Protein AF-A0AAW6M3K7-F1 (afdb_monomer_lite)

Structure (mmCIF, N/CA/C/O backbone):
data_AF-A0AAW6M3K7-F1
#
_entry.id   AF-A0AAW6M3K7-F1
#
loop_
_atom_site.group_PDB
_atom_site.id
_atom_site.type_symbol
_atom_site.label_atom_id
_atom_site.label_alt_id
_atom_site.label_comp_id
_atom_site.label_asym_id
_atom_site.label_entity_id
_atom_site.label_seq_id
_atom_site.pdbx_PDB_ins_code
_atom_site.Cartn_x
_atom_site.Cartn_y
_atom_site.Cartn_z
_atom_site.occupancy
_atom_site.B_iso_or_equiv
_atom_site.auth_seq_id
_atom_site.auth_comp_id
_atom_site.auth_asym_id
_atom_site.auth_atom_id
_atom_site.pdbx_PDB_model_num
ATOM 1 N N . MET A 1 1 ? -13.977 30.312 82.611 1.00 41.81 1 MET A N 1
ATOM 2 C CA . MET A 1 1 ? -13.802 30.693 84.027 1.00 41.81 1 MET A CA 1
ATOM 3 C C . MET A 1 1 ? -14.036 32.185 84.134 1.00 41.81 1 MET A C 1
ATOM 5 O O . MET A 1 1 ? -13.287 32.929 83.516 1.00 41.81 1 MET A O 1
ATOM 9 N N . ASN A 1 2 ? -15.075 32.603 84.853 1.00 44.19 2 ASN A N 1
ATOM 10 C CA . ASN A 1 2 ? -15.214 33.995 85.280 1.00 44.19 2 ASN A CA 1
ATOM 11 C C . ASN A 1 2 ? -14.529 34.117 86.643 1.00 44.19 2 ASN A C 1
ATOM 13 O O . ASN A 1 2 ? -14.783 33.287 87.509 1.00 44.19 2 ASN A O 1
ATOM 17 N N . ILE A 1 3 ? -13.631 35.093 86.798 1.00 50.97 3 ILE A N 1
ATOM 18 C CA . ILE A 1 3 ? -12.918 35.350 88.055 1.00 50.97 3 ILE A CA 1
ATOM 19 C C . ILE A 1 3 ? -13.660 36.468 88.779 1.00 50.97 3 ILE A C 1
ATOM 21 O O . ILE A 1 3 ? -13.624 37.623 88.366 1.00 50.97 3 ILE A O 1
ATOM 25 N N . ASP A 1 4 ? -14.363 36.104 89.838 1.00 61.19 4 ASP A N 1
ATOM 26 C CA . ASP A 1 4 ? -15.281 36.950 90.597 1.00 61.19 4 ASP A CA 1
ATOM 27 C C . ASP A 1 4 ? -14.728 37.369 91.972 1.00 61.19 4 ASP A C 1
ATOM 29 O O . ASP A 1 4 ? -15.331 38.211 92.640 1.00 61.19 4 ASP A O 1
ATOM 33 N N . LYS A 1 5 ? -13.542 36.873 92.372 1.00 61.72 5 LYS A N 1
ATOM 34 C CA . LYS A 1 5 ? -12.771 37.334 93.547 1.00 61.72 5 LYS A CA 1
ATOM 35 C C . LYS A 1 5 ? -11.254 37.203 93.350 1.00 61.72 5 LYS A C 1
ATOM 37 O O . LYS A 1 5 ? -10.782 36.427 92.524 1.00 61.72 5 LYS A O 1
ATOM 42 N N . LYS A 1 6 ? -10.485 37.967 94.137 1.00 63.81 6 LYS A N 1
ATOM 43 C CA . LYS A 1 6 ? -9.014 37.896 94.181 1.00 63.81 6 LYS A CA 1
ATOM 44 C C . LYS A 1 6 ? -8.587 36.551 94.792 1.00 63.81 6 LYS A C 1
ATOM 46 O O . LYS A 1 6 ? -9.061 36.213 95.873 1.00 63.81 6 LYS A O 1
ATOM 51 N N . GLY A 1 7 ? -7.738 35.798 94.090 1.00 64.06 7 GLY A N 1
ATOM 52 C CA . GLY A 1 7 ? -7.172 34.535 94.581 1.00 64.06 7 GLY A CA 1
ATOM 53 C C . GLY A 1 7 ? -6.164 34.739 95.716 1.00 64.06 7 GLY A C 1
ATOM 54 O O . GLY A 1 7 ? -5.714 35.862 95.956 1.00 64.06 7 GLY A O 1
ATOM 55 N N . ASP A 1 8 ? -5.830 33.652 96.410 1.00 65.62 8 ASP A N 1
ATOM 56 C CA . ASP A 1 8 ? -4.874 33.658 97.520 1.00 65.62 8 ASP A CA 1
ATOM 57 C C . ASP A 1 8 ? -3.443 33.951 97.030 1.00 65.62 8 ASP A C 1
ATOM 59 O O . ASP A 1 8 ? -3.053 33.544 95.934 1.00 65.62 8 ASP A O 1
ATOM 63 N N . THR A 1 9 ? -2.665 34.686 97.825 1.00 68.06 9 THR A N 1
ATOM 64 C CA . THR A 1 9 ? -1.273 35.047 97.513 1.00 68.06 9 THR A CA 1
ATOM 65 C C . THR A 1 9 ? -0.258 33.996 97.964 1.00 68.06 9 THR A C 1
ATOM 67 O O . THR A 1 9 ? 0.900 34.091 97.563 1.00 68.06 9 THR A O 1
ATOM 70 N N . ASP A 1 10 ? -0.674 33.001 98.756 1.00 64.44 10 ASP A N 1
ATOM 71 C CA . ASP A 1 10 ? 0.149 31.853 99.156 1.00 64.44 10 ASP A CA 1
ATOM 72 C C . ASP A 1 10 ? -0.566 30.522 98.820 1.00 64.44 10 ASP A C 1
ATOM 74 O O . ASP A 1 10 ? -1.375 30.022 99.605 1.00 64.44 10 ASP A O 1
ATOM 78 N N . PRO A 1 11 ? -0.305 29.926 97.639 1.00 63.50 11 PRO A N 1
ATOM 79 C CA . PRO A 1 11 ? -1.048 28.772 97.122 1.00 63.50 11 PRO A CA 1
ATOM 80 C C . PRO A 1 11 ? -0.758 27.452 97.860 1.00 63.50 11 PRO A C 1
ATOM 82 O O . PRO A 1 11 ? -1.260 26.403 97.453 1.00 63.50 11 PRO A O 1
ATOM 85 N N . HIS A 1 12 ? 0.051 27.471 98.923 1.00 66.38 12 HIS A N 1
ATOM 86 C CA . HIS A 1 12 ? 0.427 26.278 99.683 1.00 66.38 12 HIS A CA 1
ATOM 87 C C . HIS A 1 12 ? -0.500 25.975 100.870 1.00 66.38 12 HIS A C 1
ATOM 89 O O . HIS A 1 12 ? -0.379 24.913 101.483 1.00 66.38 12 HIS A O 1
ATOM 95 N N . SER A 1 13 ? -1.463 26.854 101.163 1.00 63.81 13 SER A N 1
ATOM 96 C CA . SER A 1 13 ? -2.505 26.601 102.162 1.00 63.81 13 SER A CA 1
ATOM 97 C C . SER A 1 13 ? -3.718 25.930 101.512 1.00 63.81 13 SER A C 1
ATOM 99 O O . SER A 1 13 ? -4.534 26.575 100.857 1.00 63.81 13 SER A O 1
ATOM 101 N N . ALA A 1 14 ? -3.839 24.609 101.665 1.00 66.38 14 ALA A N 1
ATOM 102 C CA . ALA A 1 14 ? -4.948 23.851 101.090 1.00 66.38 14 ALA A CA 1
ATOM 103 C C . ALA A 1 14 ? -6.289 24.240 101.742 1.00 66.38 14 ALA A C 1
ATOM 105 O O . ALA A 1 14 ? -6.510 23.996 102.929 1.00 66.38 14 ALA A O 1
ATOM 106 N N . VAL A 1 15 ? -7.209 24.797 100.951 1.00 67.44 15 VAL A N 1
ATOM 107 C CA . VAL A 1 15 ? -8.611 24.980 101.348 1.00 67.44 15 VAL A CA 1
ATOM 108 C C . VAL A 1 15 ? -9.399 23.736 100.919 1.00 67.44 15 VAL A C 1
ATOM 110 O O . VAL A 1 15 ? -9.365 23.386 99.736 1.00 67.44 15 VAL A O 1
ATOM 113 N N . PRO A 1 16 ? -10.114 23.050 101.831 1.00 62.62 16 PRO A N 1
ATOM 114 C CA . PRO A 1 16 ? -10.938 21.901 101.473 1.00 62.62 16 PRO A CA 1
ATOM 115 C C . PRO A 1 16 ? -12.037 22.305 100.484 1.00 62.62 16 PRO A C 1
ATOM 117 O O . PRO A 1 16 ? -12.876 23.154 100.785 1.00 62.62 16 PRO A O 1
ATOM 120 N N . LEU A 1 17 ? -12.042 21.677 99.309 1.00 65.62 17 LEU A N 1
ATOM 121 C CA . LEU A 1 17 ? -13.048 21.881 98.271 1.00 65.62 17 LEU A CA 1
ATOM 122 C C . LEU A 1 17 ? -13.898 20.612 98.173 1.00 65.62 17 LEU A C 1
ATOM 124 O O . LEU A 1 17 ? -13.470 19.599 97.626 1.00 65.62 17 LEU A O 1
ATOM 128 N N . ASN A 1 18 ? -15.109 20.661 98.729 1.00 69.62 18 ASN A N 1
ATOM 129 C CA . ASN A 1 18 ? -16.074 19.570 98.617 1.00 69.62 18 ASN A CA 1
ATOM 130 C C . ASN A 1 18 ? -16.799 19.678 97.270 1.00 69.62 18 ASN A C 1
ATOM 132 O O . ASN A 1 18 ? -17.847 20.312 97.173 1.00 69.62 18 ASN A O 1
ATOM 136 N N . ALA A 1 19 ? -16.227 19.076 96.227 1.00 72.38 19 ALA A N 1
ATOM 137 C CA . ALA A 1 19 ? -16.863 18.943 94.920 1.00 72.38 19 ALA A CA 1
ATOM 138 C C . ALA A 1 19 ? -17.244 17.479 94.663 1.00 72.38 19 ALA A C 1
ATOM 140 O O . ALA A 1 19 ? -16.427 16.576 94.830 1.00 72.38 19 ALA A O 1
ATOM 141 N N . GLY A 1 20 ? -18.485 17.244 94.236 1.00 74.50 20 GLY A N 1
ATOM 142 C CA . GLY A 1 20 ? -18.881 15.959 93.670 1.00 74.50 20 GLY A CA 1
ATOM 143 C C . GLY A 1 20 ? -18.443 15.898 92.211 1.00 74.50 20 GLY A C 1
ATOM 144 O O . GLY A 1 20 ? -18.804 16.776 91.432 1.00 74.50 20 GLY A O 1
ATOM 145 N N . TYR A 1 21 ? -17.678 14.879 91.832 1.00 71.56 21 TYR A N 1
ATOM 146 C CA . TYR A 1 21 ? -17.393 14.573 90.433 1.00 71.56 21 TYR A CA 1
ATOM 147 C C . TYR A 1 21 ? -17.934 13.185 90.107 1.00 71.56 21 TYR A C 1
ATOM 149 O O . TYR A 1 21 ? -17.953 12.291 90.951 1.00 71.56 21 TYR A O 1
ATOM 157 N N . THR A 1 22 ? -18.402 13.011 88.879 1.00 71.50 22 THR A N 1
ATOM 158 C CA . THR A 1 22 ? -18.811 11.712 88.345 1.00 71.50 22 THR A CA 1
ATOM 159 C C . THR A 1 22 ? -17.852 11.378 87.217 1.00 71.50 22 THR A C 1
ATOM 161 O O . THR A 1 22 ? -17.769 12.115 86.238 1.00 71.50 22 THR A O 1
ATOM 164 N N . ILE A 1 23 ? -17.087 10.297 87.373 1.00 70.75 23 ILE A N 1
ATOM 165 C CA . ILE A 1 23 ? -16.271 9.761 86.284 1.00 70.75 23 ILE A CA 1
ATOM 166 C C . ILE A 1 23 ? -17.231 9.007 85.368 1.00 70.75 23 ILE A C 1
ATOM 168 O O . ILE A 1 23 ? -17.872 8.053 85.797 1.00 70.75 23 ILE A O 1
ATOM 172 N N . GLN A 1 24 ? -17.379 9.490 84.139 1.00 75.75 24 GLN A N 1
ATOM 173 C CA . GLN A 1 24 ? -18.120 8.789 83.097 1.00 75.75 24 GLN A CA 1
ATOM 174 C C . GLN A 1 24 ? -17.147 7.863 82.370 1.00 75.75 24 GLN A C 1
ATOM 176 O O . GLN A 1 24 ? -16.052 8.292 81.993 1.00 75.75 24 GLN A O 1
ATOM 181 N N . ASP A 1 25 ? -17.544 6.607 82.186 1.00 79.81 25 ASP A N 1
ATOM 182 C CA . ASP A 1 25 ? -16.760 5.656 81.408 1.00 79.81 25 ASP A CA 1
ATOM 183 C C . ASP A 1 25 ? -16.691 6.096 79.946 1.00 79.81 25 ASP A C 1
ATOM 185 O O . ASP A 1 25 ? -17.636 6.645 79.373 1.00 79.81 25 ASP A O 1
ATOM 189 N N . TRP A 1 26 ? -15.538 5.856 79.332 1.00 72.94 26 TRP A N 1
ATOM 190 C CA . TRP A 1 26 ? -15.327 6.152 77.925 1.00 72.94 26 TRP A CA 1
ATOM 191 C C . TRP A 1 26 ? -16.246 5.257 77.091 1.00 72.94 26 TRP A C 1
ATOM 193 O O . TRP A 1 26 ? -16.182 4.034 77.198 1.00 72.94 26 TRP A O 1
ATOM 203 N N . SER A 1 27 ? -17.085 5.853 76.244 1.00 76.50 27 SER A N 1
ATOM 204 C CA . SER A 1 27 ? -17.893 5.097 75.286 1.00 76.50 27 SER A CA 1
ATOM 205 C C . SER A 1 27 ? -17.178 4.999 73.940 1.00 76.50 27 SER A C 1
ATOM 207 O O . SER A 1 27 ? -16.531 5.941 73.477 1.00 76.50 27 SER A O 1
ATOM 209 N N . THR A 1 28 ? -17.260 3.826 73.316 1.00 68.94 28 THR A N 1
ATOM 210 C CA . THR A 1 28 ? -16.704 3.582 71.985 1.00 68.94 28 THR A CA 1
ATOM 211 C C . THR A 1 28 ? -17.696 4.069 70.934 1.00 68.94 28 THR A C 1
ATOM 213 O O . THR A 1 28 ? -18.822 3.583 70.867 1.00 68.94 28 THR A O 1
ATOM 216 N N . HIS A 1 29 ? -17.274 5.018 70.102 1.00 57.72 29 HIS A N 1
ATOM 217 C CA . HIS A 1 29 ? -18.012 5.421 68.909 1.00 57.72 29 HIS A CA 1
ATOM 218 C C . HIS A 1 29 ? -17.425 4.707 67.691 1.00 57.72 29 HIS A C 1
ATOM 220 O O . HIS A 1 29 ? -16.264 4.927 67.345 1.00 57.72 29 HIS A O 1
ATOM 226 N N . GLU A 1 30 ? -18.217 3.866 67.026 1.00 58.72 30 GLU A N 1
ATOM 227 C CA . GLU A 1 30 ? -17.842 3.330 65.718 1.00 58.72 30 GLU A CA 1
ATOM 228 C C . GLU A 1 30 ? -18.054 4.399 64.642 1.00 58.72 30 GLU A C 1
ATOM 230 O O . GLU A 1 30 ? -19.170 4.859 64.400 1.00 58.72 30 GLU A O 1
ATOM 235 N N . VAL A 1 31 ? -16.963 4.797 63.987 1.00 58.19 31 VAL A N 1
ATOM 236 C CA . VAL A 1 31 ? -16.993 5.626 62.781 1.00 58.19 31 VAL A CA 1
ATOM 237 C C . VAL A 1 31 ? -16.845 4.688 61.588 1.00 58.19 31 VAL A C 1
ATOM 239 O O . VAL A 1 31 ? -15.767 4.145 61.348 1.00 58.19 31 VAL A O 1
ATOM 242 N N . LEU A 1 32 ? -17.927 4.478 60.839 1.00 51.06 32 LEU A N 1
ATOM 243 C CA . LEU A 1 32 ? -17.889 3.727 59.585 1.00 51.06 32 LEU A CA 1
ATOM 244 C C . LEU A 1 32 ? -17.153 4.556 58.523 1.00 51.06 32 LEU A C 1
ATOM 246 O O . LEU A 1 32 ? -17.717 5.482 57.943 1.00 51.06 32 LEU A O 1
ATOM 250 N N . VAL A 1 33 ? -15.888 4.224 58.259 1.00 52.25 33 VAL A N 1
ATOM 251 C CA . VAL A 1 33 ? -15.127 4.786 57.135 1.00 52.25 33 VAL A CA 1
ATOM 252 C C . VAL A 1 33 ? -15.328 3.885 55.917 1.00 52.25 33 VAL A C 1
ATOM 254 O O . VAL A 1 33 ? -14.692 2.843 55.782 1.00 52.25 33 VAL A O 1
ATOM 257 N N . SER A 1 34 ? -16.235 4.282 55.027 1.00 56.25 34 SER A N 1
ATOM 258 C CA . SER A 1 34 ? -16.361 3.707 53.685 1.00 56.25 34 SER A CA 1
ATOM 259 C C . SER A 1 34 ? -15.234 4.255 52.809 1.00 56.25 34 SER A C 1
ATOM 261 O O . SER A 1 34 ? -15.289 5.411 52.393 1.00 56.25 34 SER A O 1
ATOM 263 N N . VAL A 1 35 ? -14.217 3.446 52.509 1.00 56.16 35 VAL A N 1
ATOM 264 C CA . VAL A 1 35 ? -13.305 3.750 51.399 1.00 56.16 35 VAL A CA 1
ATOM 265 C C . VAL A 1 35 ? -14.068 3.416 50.120 1.00 56.16 35 VAL A C 1
ATOM 267 O O . VAL A 1 35 ? -14.270 2.239 49.820 1.00 56.16 35 VAL A O 1
ATOM 270 N N . GLU A 1 36 ? -14.558 4.429 49.401 1.00 57.31 36 GLU A N 1
ATOM 271 C CA . GLU A 1 36 ? -15.127 4.225 48.065 1.00 57.31 36 GLU A CA 1
ATOM 272 C C . GLU A 1 36 ? -14.116 3.440 47.221 1.00 57.31 36 GLU A C 1
ATOM 274 O O . GLU A 1 36 ? -12.945 3.815 47.117 1.00 57.31 36 GLU A O 1
ATOM 279 N N . GLY A 1 37 ? -14.546 2.300 46.674 1.00 64.94 37 GLY A N 1
ATOM 280 C CA . GLY A 1 37 ? -13.697 1.491 45.807 1.00 64.94 37 GLY A CA 1
ATOM 281 C C . GLY A 1 37 ? -13.163 2.342 44.655 1.00 64.94 37 GLY A C 1
ATOM 282 O O . GLY A 1 37 ? -13.897 3.142 44.078 1.00 64.94 37 GLY A O 1
ATOM 283 N N . ILE A 1 38 ? -11.881 2.181 44.325 1.00 81.88 38 ILE A N 1
ATOM 284 C CA . ILE A 1 38 ? -11.240 2.930 43.239 1.00 81.88 38 ILE A CA 1
ATOM 285 C C . ILE A 1 38 ? -12.031 2.691 41.945 1.00 81.88 38 ILE A C 1
ATOM 287 O O . ILE A 1 38 ? -12.207 1.547 41.519 1.00 81.88 38 ILE A O 1
ATOM 291 N N . ASN A 1 39 ? -12.501 3.769 41.314 1.00 91.12 39 ASN A N 1
ATOM 292 C CA . ASN A 1 39 ? -13.141 3.695 40.007 1.00 91.12 39 ASN A CA 1
ATOM 293 C C . ASN A 1 39 ? -12.082 3.579 38.908 1.00 91.12 39 ASN A C 1
ATOM 295 O O . ASN A 1 39 ? -11.115 4.339 38.897 1.00 91.12 39 ASN A O 1
ATOM 299 N N . PHE A 1 40 ? -12.264 2.644 37.974 1.00 93.62 40 PHE A N 1
ATOM 300 C CA . PHE A 1 40 ? -11.348 2.458 36.849 1.00 93.62 40 PHE A CA 1
ATOM 301 C C . PHE A 1 40 ? -12.050 1.865 35.622 1.00 93.62 40 PHE A C 1
ATOM 303 O O . PHE A 1 40 ? -13.055 1.159 35.726 1.00 93.62 40 PHE A O 1
ATOM 310 N N . ILE A 1 41 ? -11.467 2.119 34.455 1.00 97.38 41 ILE A N 1
ATOM 311 C CA . ILE A 1 41 ? -11.712 1.392 33.212 1.00 97.38 41 ILE A CA 1
ATOM 312 C C . ILE A 1 41 ? -10.352 1.137 32.565 1.00 97.38 41 ILE A C 1
ATOM 314 O O . ILE A 1 41 ? -9.498 2.019 32.526 1.00 97.38 41 ILE A O 1
ATOM 318 N N . TYR A 1 42 ? -10.142 -0.081 32.093 1.00 97.75 42 TYR A N 1
ATOM 319 C CA . TYR A 1 42 ? -8.934 -0.498 31.404 1.00 97.75 42 TYR A CA 1
ATOM 320 C C . TYR A 1 42 ? -9.326 -1.325 30.188 1.00 97.75 42 TYR A C 1
ATOM 322 O O . TYR A 1 42 ? -10.161 -2.222 30.285 1.00 97.75 42 TYR A O 1
ATOM 330 N N . VAL A 1 43 ? -8.707 -1.032 29.050 1.00 98.44 43 VAL A N 1
ATOM 331 C CA . VAL A 1 43 ? -8.857 -1.791 27.807 1.00 98.44 43 VAL A CA 1
ATOM 332 C C . VAL A 1 43 ? -7.474 -2.289 27.425 1.00 98.44 43 VAL A C 1
ATOM 334 O O . VAL A 1 43 ? -6.528 -1.502 27.403 1.00 98.44 43 VAL A O 1
ATOM 337 N N . LYS A 1 44 ? -7.357 -3.589 27.147 1.00 98.25 44 LYS A N 1
ATOM 338 C CA . LYS A 1 44 ? -6.071 -4.232 26.858 1.00 98.25 44 LYS A CA 1
ATOM 339 C C . LYS A 1 44 ? -5.404 -3.633 25.618 1.00 98.25 44 LYS A C 1
ATOM 341 O O . LYS A 1 44 ? -4.254 -3.210 25.693 1.00 98.25 44 LYS A O 1
ATOM 346 N N . ASP A 1 45 ? -6.133 -3.573 24.503 1.00 98.25 45 ASP A N 1
ATOM 347 C CA . ASP A 1 45 ? -5.617 -3.084 23.224 1.00 98.25 45 ASP A CA 1
ATOM 348 C C . ASP A 1 45 ? -6.272 -1.740 22.879 1.00 98.25 45 ASP A C 1
ATOM 350 O O . ASP A 1 45 ? -7.436 -1.673 22.490 1.00 98.25 45 ASP A O 1
ATOM 354 N N . THR A 1 46 ? -5.524 -0.647 23.043 1.00 98.19 46 THR A N 1
ATOM 355 C CA . THR A 1 46 ? -6.003 0.721 22.750 1.00 98.19 46 THR A CA 1
ATOM 356 C C . THR A 1 46 ? -5.535 1.244 21.394 1.00 98.19 46 THR A C 1
ATOM 358 O O . THR A 1 46 ? -6.093 2.213 20.890 1.00 98.19 46 THR A O 1
ATOM 361 N N . LYS A 1 47 ? -4.537 0.594 20.786 1.00 98.44 47 LYS A N 1
ATOM 362 C CA . LYS A 1 47 ? -4.050 0.848 19.426 1.00 98.44 47 LYS A CA 1
ATOM 363 C C . LYS A 1 47 ? -4.036 -0.475 18.669 1.00 98.44 47 LYS A C 1
ATOM 365 O O . LYS A 1 47 ? -3.144 -1.292 18.868 1.00 98.44 47 LYS A O 1
ATOM 370 N N . ILE A 1 48 ? -5.055 -0.696 17.854 1.00 98.44 48 ILE A N 1
ATOM 371 C CA . ILE A 1 48 ? -5.319 -1.964 17.175 1.00 98.44 48 ILE A CA 1
ATOM 372 C C . ILE A 1 48 ? -4.952 -1.822 15.696 1.00 98.44 48 ILE A C 1
ATOM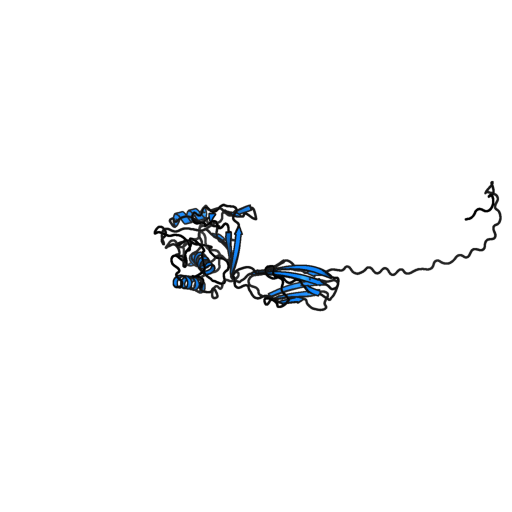 374 O O . ILE A 1 48 ? -5.273 -0.816 15.066 1.00 98.44 48 ILE A O 1
ATOM 378 N N . SER A 1 49 ? -4.312 -2.847 15.137 1.00 97.44 49 SER A N 1
ATOM 379 C CA . SER A 1 49 ? -4.086 -2.984 13.697 1.00 97.44 49 SER A CA 1
ATOM 380 C C . SER A 1 49 ? -4.850 -4.202 13.179 1.00 97.44 49 SER A C 1
ATOM 382 O O . SER A 1 49 ? -4.748 -5.284 13.758 1.00 97.44 49 SER A O 1
ATOM 384 N N . MET A 1 50 ? -5.629 -4.025 12.113 1.00 97.75 50 MET A N 1
ATOM 385 C CA . MET A 1 50 ? -6.433 -5.066 11.463 1.00 97.75 50 MET A CA 1
ATOM 386 C C . MET A 1 50 ? -5.998 -5.220 9.995 1.00 97.75 50 MET A C 1
ATOM 388 O O . MET A 1 50 ? -6.670 -4.692 9.105 1.00 97.75 50 MET A O 1
ATOM 392 N N . PRO A 1 51 ? -4.871 -5.904 9.720 1.00 96.56 51 PRO A N 1
ATOM 393 C CA . PRO A 1 51 ? -4.417 -6.160 8.356 1.00 96.56 51 PRO A CA 1
ATOM 394 C C . PRO A 1 51 ? -5.306 -7.209 7.688 1.00 96.56 51 PRO A C 1
ATOM 396 O O . PRO A 1 51 ? -5.376 -8.340 8.168 1.00 96.56 51 PRO A O 1
ATOM 399 N N . ASN A 1 52 ? -6.009 -6.831 6.614 1.00 96.31 52 ASN A N 1
ATOM 400 C CA . ASN A 1 52 ? -6.931 -7.705 5.882 1.00 96.31 52 ASN A CA 1
ATOM 401 C C . ASN A 1 52 ? -7.870 -8.522 6.797 1.00 96.31 52 ASN A C 1
ATOM 403 O O . ASN A 1 52 ? -8.122 -9.707 6.582 1.00 96.31 52 ASN A O 1
ATOM 407 N N . SER A 1 53 ? -8.364 -7.893 7.864 1.00 97.06 53 SER A N 1
ATOM 408 C CA . SER A 1 53 ? -9.274 -8.522 8.819 1.00 97.06 53 SER A CA 1
ATOM 409 C C . SER A 1 53 ? -10.533 -7.688 8.971 1.00 97.06 53 SER A C 1
ATOM 411 O O . SER A 1 53 ? -10.468 -6.462 9.066 1.00 97.06 53 SER A O 1
ATOM 413 N N . THR A 1 54 ? -11.681 -8.356 9.033 1.00 97.94 54 THR A N 1
ATOM 414 C CA . THR A 1 54 ? -12.985 -7.729 9.271 1.00 97.94 54 THR A CA 1
ATOM 415 C C . THR A 1 54 ? -13.384 -7.720 10.741 1.00 97.94 54 THR A C 1
ATOM 417 O O . THR A 1 54 ? -14.345 -7.043 11.104 1.00 97.94 54 THR A O 1
ATOM 420 N N . GLN A 1 55 ? -12.659 -8.439 11.603 1.00 98.00 55 GLN A N 1
ATOM 421 C CA . GLN A 1 55 ? -13.001 -8.560 13.015 1.00 98.00 55 GLN A CA 1
ATOM 422 C C . GLN A 1 55 ? -11.769 -8.560 13.927 1.00 98.00 55 GLN A C 1
ATOM 424 O O . GLN A 1 55 ? -10.731 -9.141 13.613 1.00 98.00 55 GLN A O 1
ATOM 429 N N . PHE A 1 56 ? -11.905 -7.932 15.094 1.00 98.50 56 PHE A N 1
ATOM 430 C CA . PHE A 1 56 ? -10.933 -7.999 16.182 1.00 98.50 56 PHE A CA 1
ATOM 431 C C . PHE A 1 56 ? -11.658 -8.062 17.527 1.00 98.50 56 PHE A C 1
ATOM 433 O O . PHE A 1 56 ? -12.696 -7.426 17.705 1.00 98.50 56 PHE A O 1
ATOM 440 N N . THR A 1 57 ? -11.118 -8.814 18.485 1.00 98.50 57 THR A N 1
ATOM 441 C CA . THR A 1 57 ? -11.648 -8.860 19.853 1.00 98.50 57 THR A CA 1
ATOM 442 C C . THR A 1 57 ? -10.549 -8.512 20.848 1.00 98.50 57 THR A C 1
ATOM 444 O O . THR A 1 57 ? -9.509 -9.163 20.876 1.00 98.50 57 THR A O 1
ATOM 447 N N . THR A 1 58 ? -10.805 -7.503 21.681 1.00 98.44 58 THR A N 1
ATOM 448 C CA . THR A 1 58 ? -9.983 -7.151 22.849 1.00 98.44 58 THR A CA 1
ATOM 449 C C . THR A 1 58 ? -10.772 -7.374 24.139 1.00 98.44 58 THR A C 1
ATOM 451 O O . THR A 1 58 ? -11.941 -7.756 24.106 1.00 98.44 58 THR A O 1
ATOM 454 N N . THR A 1 59 ? -10.148 -7.137 25.289 1.00 98.50 59 THR A N 1
ATOM 455 C CA . THR A 1 59 ? -10.749 -7.313 26.616 1.00 98.50 59 THR A CA 1
ATOM 456 C C . THR A 1 59 ? -10.741 -6.014 27.408 1.00 98.50 59 THR A C 1
ATOM 458 O O . THR A 1 59 ? -9.799 -5.224 27.291 1.00 98.50 59 THR A O 1
ATOM 461 N N . PHE A 1 60 ? -11.730 -5.835 28.280 1.00 98.31 60 PHE A N 1
ATOM 462 C CA . PHE A 1 60 ? -11.777 -4.737 29.242 1.00 98.31 60 PHE A CA 1
ATOM 463 C C . PHE A 1 60 ? -11.852 -5.239 30.687 1.00 98.31 60 PHE A C 1
ATOM 465 O O . PHE A 1 60 ? -12.312 -6.350 30.949 1.00 98.31 60 PHE A O 1
ATOM 472 N N . GLN A 1 61 ? -11.436 -4.385 31.621 1.00 97.75 61 GLN A N 1
ATOM 473 C CA . GLN A 1 61 ? -11.707 -4.502 33.052 1.00 97.75 61 GLN A CA 1
ATOM 474 C C . GLN A 1 61 ? -12.233 -3.168 33.581 1.00 97.75 61 GLN A C 1
ATOM 476 O O . G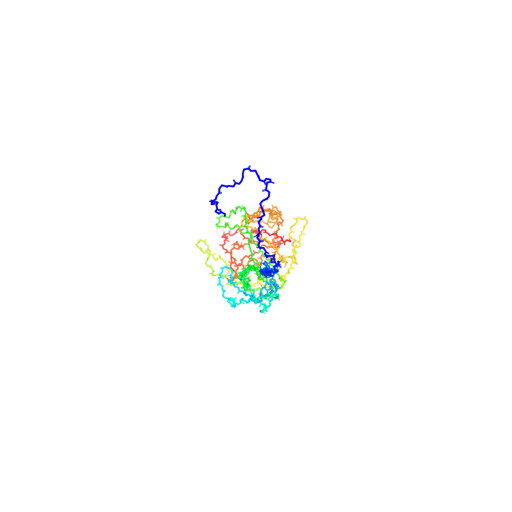LN A 1 61 ? -11.709 -2.113 33.230 1.00 97.75 61 GLN A O 1
ATOM 481 N N . SER A 1 62 ? -13.253 -3.202 34.433 1.00 97.06 62 SER A N 1
ATOM 482 C CA . SER A 1 62 ? -13.904 -2.008 34.964 1.00 97.06 62 SER A CA 1
ATOM 483 C C . SER A 1 62 ? -14.317 -2.158 36.426 1.00 97.06 62 SER A C 1
ATOM 485 O O . SER A 1 62 ? -14.620 -3.254 36.901 1.00 97.06 62 SER A O 1
ATOM 487 N N . SER A 1 63 ? -14.382 -1.036 37.144 1.00 95.25 63 SER A N 1
ATOM 488 C CA . SER A 1 63 ? -14.950 -0.978 38.493 1.00 95.25 63 SER A CA 1
ATOM 489 C C . SER A 1 63 ? -16.471 -1.196 38.513 1.00 95.25 63 SER A C 1
ATOM 491 O O . SER A 1 63 ? -17.000 -1.683 39.523 1.00 95.25 63 SER A O 1
ATOM 493 N N . THR A 1 64 ? -17.170 -0.910 37.406 1.00 94.88 64 THR A N 1
ATOM 494 C CA . THR A 1 64 ? -18.632 -1.023 37.266 1.00 94.88 64 THR A CA 1
ATOM 495 C C . THR A 1 64 ? -19.016 -1.959 36.099 1.00 94.88 64 THR A C 1
ATOM 497 O O . THR A 1 64 ? -18.205 -2.179 35.202 1.00 94.88 64 THR A O 1
ATOM 500 N N . PRO A 1 65 ? -20.195 -2.613 36.132 1.00 94.56 65 PRO A N 1
ATOM 501 C CA . PRO A 1 65 ? -20.588 -3.607 35.120 1.00 94.56 65 PRO A CA 1
ATOM 502 C C . PRO A 1 65 ? -21.181 -3.010 33.829 1.00 94.56 65 PRO A C 1
ATOM 504 O O . PRO A 1 65 ? -21.330 -3.705 32.826 1.00 94.56 65 PRO A O 1
ATOM 507 N N . ASP A 1 66 ? -21.569 -1.745 33.870 1.00 94.62 66 ASP A N 1
ATOM 508 C CA . ASP A 1 66 ? -22.173 -0.966 32.798 1.00 94.62 66 ASP A CA 1
ATOM 509 C C . ASP A 1 66 ? -21.089 -0.319 31.933 1.00 94.62 66 ASP A C 1
ATOM 511 O O . ASP A 1 66 ? -20.718 0.839 32.109 1.00 94.62 66 ASP A O 1
ATOM 515 N N . VAL A 1 67 ? -20.544 -1.118 31.015 1.00 97.62 67 VAL A N 1
ATOM 516 C CA . VAL A 1 67 ? -19.572 -0.663 30.019 1.00 97.62 67 VAL A CA 1
ATOM 517 C C . VAL A 1 67 ? -20.252 -0.445 28.672 1.00 97.62 67 VAL A C 1
ATOM 519 O O . VAL A 1 67 ? -20.890 -1.344 28.127 1.00 97.62 67 VAL A O 1
ATOM 522 N N . GLU A 1 68 ? -20.069 0.748 28.115 1.00 97.38 68 GLU A N 1
ATOM 523 C CA . GLU A 1 68 ? -20.668 1.200 26.864 1.00 97.38 68 GLU A CA 1
ATOM 524 C C . GLU A 1 68 ? -19.613 1.656 25.852 1.00 97.38 68 GLU A C 1
ATOM 526 O O . GLU A 1 68 ? -18.500 2.056 26.202 1.00 97.38 68 GLU A O 1
ATOM 531 N N . ILE A 1 69 ? -19.996 1.637 24.573 1.00 98.12 69 ILE A N 1
ATOM 532 C CA . ILE A 1 69 ? -19.201 2.178 23.470 1.00 98.12 69 ILE A CA 1
ATOM 533 C C . ILE A 1 69 ? -19.813 3.501 23.022 1.00 98.12 69 ILE A C 1
ATOM 535 O O . ILE A 1 69 ? -20.988 3.560 22.663 1.00 98.12 69 ILE A O 1
ATOM 539 N N . GLN A 1 70 ? -19.008 4.560 23.005 1.00 97.62 70 GLN A N 1
ATOM 540 C CA . GLN A 1 70 ? -19.440 5.908 22.645 1.00 97.62 70 GLN A CA 1
ATOM 541 C C . GLN A 1 70 ? -18.461 6.574 21.670 1.00 97.62 70 GLN A C 1
A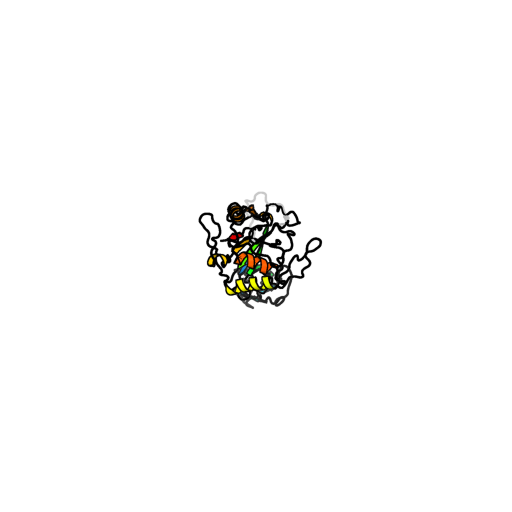TOM 543 O O . GLN A 1 70 ? -17.333 6.121 21.485 1.00 97.62 70 GLN A O 1
ATOM 548 N N . LYS A 1 71 ? -18.894 7.684 21.056 1.00 97.50 71 LYS A N 1
ATOM 549 C CA . LYS A 1 71 ? -18.078 8.561 20.187 1.00 97.50 71 LYS A CA 1
ATOM 550 C C . LYS A 1 71 ? -17.303 7.812 19.099 1.00 97.50 71 LYS A C 1
ATOM 552 O O . LYS A 1 71 ? -16.098 8.000 18.946 1.00 97.50 71 LYS A O 1
ATOM 557 N N . ILE A 1 72 ? -18.006 6.960 18.358 1.00 98.44 72 ILE A N 1
ATOM 558 C CA . ILE A 1 72 ? -17.419 6.247 17.228 1.00 98.44 72 ILE A CA 1
ATOM 559 C C . ILE A 1 72 ? -17.172 7.248 16.095 1.00 98.44 72 ILE A C 1
ATOM 561 O O . ILE A 1 72 ? -18.074 7.994 15.707 1.00 98.44 72 ILE A O 1
ATOM 565 N N . THR A 1 73 ? -15.960 7.254 15.549 1.00 98.00 73 THR A N 1
ATOM 566 C CA . THR A 1 73 ? -15.633 7.978 14.320 1.00 98.00 73 THR A CA 1
ATOM 567 C C . THR A 1 73 ? -14.948 7.058 13.321 1.00 98.00 73 THR A C 1
ATOM 569 O O . THR A 1 73 ? -14.255 6.117 13.706 1.00 98.00 73 THR A O 1
ATOM 572 N N . VAL A 1 74 ? -15.153 7.336 12.037 1.00 97.12 74 VAL A N 1
ATOM 573 C CA . VAL A 1 74 ? -14.587 6.595 10.907 1.00 97.12 74 VAL A CA 1
ATOM 574 C C . VAL A 1 74 ? -13.972 7.612 9.966 1.00 97.12 74 VAL A C 1
ATOM 576 O O . VAL A 1 74 ? -14.672 8.498 9.480 1.00 97.12 74 VAL A O 1
ATOM 579 N N . ASN A 1 75 ? -12.661 7.528 9.754 1.00 95.12 75 ASN A N 1
ATOM 580 C CA . ASN A 1 75 ? -11.874 8.512 9.006 1.00 95.12 75 ASN A CA 1
ATOM 581 C C . ASN A 1 75 ? -12.150 9.957 9.478 1.00 95.12 75 ASN A C 1
ATOM 583 O O . ASN A 1 75 ? -12.273 10.879 8.678 1.00 95.12 75 ASN A O 1
ATOM 587 N N . GLY A 1 76 ? -12.305 10.142 10.796 1.00 95.56 76 GLY A N 1
ATOM 588 C CA . GLY A 1 76 ? -12.595 11.436 11.425 1.00 95.56 76 GLY A CA 1
ATOM 589 C C . GLY A 1 76 ? -14.068 11.866 11.411 1.00 95.56 76 GLY A C 1
ATOM 590 O O . GLY A 1 76 ? -14.405 12.870 12.033 1.00 95.56 76 GLY A O 1
ATOM 591 N N . VAL A 1 77 ? -14.962 11.113 10.763 1.00 96.75 77 VAL A N 1
ATOM 592 C CA . VAL A 1 77 ? -16.401 11.417 10.707 1.00 96.75 77 VAL A CA 1
ATOM 593 C C . VAL A 1 77 ? -17.150 10.658 11.798 1.00 96.75 77 VAL A C 1
ATOM 595 O O . VAL A 1 77 ? -17.061 9.434 11.871 1.00 96.75 77 VAL A O 1
ATOM 598 N N . SER A 1 78 ? -17.917 11.364 12.631 1.00 97.44 78 SER A N 1
ATOM 599 C CA . SER A 1 78 ? -18.760 10.755 13.669 1.00 97.44 78 SER A CA 1
ATOM 600 C C . SER A 1 78 ? -19.880 9.903 13.078 1.00 97.44 78 SER A C 1
ATOM 602 O O . SER A 1 78 ? -20.602 10.346 12.184 1.00 97.44 78 SER A O 1
ATOM 604 N N . VAL A 1 79 ? -20.063 8.700 13.622 1.00 96.75 79 VAL A N 1
ATOM 605 C CA . VAL A 1 79 ? -21.112 7.757 13.214 1.00 96.75 79 VAL A CA 1
ATOM 606 C C . VAL A 1 79 ? -21.782 7.128 14.435 1.00 96.75 79 VAL A C 1
ATOM 608 O O . VAL A 1 79 ? -21.194 7.033 15.513 1.00 96.75 79 VAL A O 1
ATOM 611 N N . SER A 1 80 ? -23.025 6.679 14.274 1.00 95.81 80 SER A N 1
ATOM 612 C CA . SER A 1 80 ? -23.663 5.793 15.250 1.00 95.81 80 SER A CA 1
ATOM 613 C C . SER A 1 80 ? -23.088 4.378 15.149 1.00 95.81 80 SER A C 1
ATOM 615 O O . SER A 1 80 ? -22.555 3.991 14.110 1.00 95.81 80 SER A O 1
ATOM 617 N N . ASN A 1 81 ? -23.252 3.570 16.198 1.00 93.75 81 ASN A N 1
ATOM 618 C CA . ASN A 1 81 ? -22.959 2.137 16.120 1.00 93.75 81 ASN A CA 1
ATOM 619 C C . ASN A 1 81 ? -23.865 1.478 15.058 1.00 93.75 81 ASN A C 1
ATOM 621 O O . ASN A 1 81 ? -25.053 1.794 14.987 1.00 93.75 81 ASN A O 1
ATOM 625 N N . GLY A 1 82 ? -23.295 0.640 14.193 1.00 91.25 82 GLY A N 1
ATOM 626 C CA . GLY A 1 82 ? -23.919 0.131 12.964 1.00 91.25 82 GLY A CA 1
ATOM 627 C C . GLY A 1 82 ? -23.813 1.076 11.755 1.00 91.25 82 GLY A C 1
ATOM 628 O O . GLY A 1 82 ? -24.032 0.657 10.619 1.00 91.25 82 GLY A O 1
ATOM 629 N N . GLY A 1 83 ? -23.455 2.347 11.959 1.00 88.12 83 GLY A N 1
ATOM 630 C CA . GLY A 1 83 ? -23.220 3.308 10.883 1.00 88.12 83 GLY A CA 1
ATOM 631 C C . GLY A 1 83 ? -21.977 2.943 10.073 1.00 88.12 83 GLY A C 1
ATOM 632 O O . GLY A 1 83 ? -20.982 2.483 10.632 1.00 88.12 83 GLY A O 1
ATOM 633 N N . LYS A 1 84 ? -22.033 3.137 8.745 1.00 88.19 84 LYS A N 1
ATOM 634 C CA . LYS A 1 84 ? -20.973 2.697 7.811 1.00 88.19 84 LYS A CA 1
ATOM 635 C C . LYS A 1 84 ? -20.624 1.204 7.974 1.00 88.19 84 LYS A C 1
ATOM 637 O O . LYS A 1 84 ? -19.481 0.818 7.754 1.00 88.19 84 LYS A O 1
ATOM 642 N N . GLU A 1 85 ? -21.609 0.400 8.390 1.00 93.38 85 GLU A N 1
ATOM 643 C CA . GLU A 1 85 ? -21.503 -1.053 8.602 1.00 93.38 85 GLU A CA 1
ATOM 644 C C . GLU A 1 85 ? -20.483 -1.469 9.676 1.00 93.38 85 GLU A C 1
ATOM 646 O O . GLU A 1 85 ? -20.038 -2.614 9.726 1.00 93.38 85 GLU A O 1
ATOM 651 N N . ILE A 1 86 ? -20.12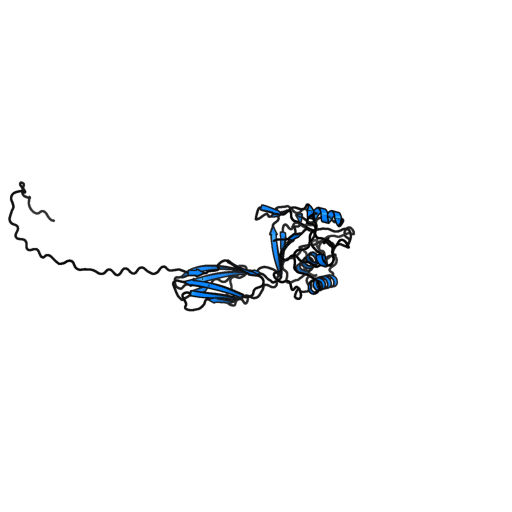5 -0.553 10.580 1.00 95.88 86 ILE A N 1
ATOM 652 C CA . ILE A 1 86 ? -19.203 -0.830 11.682 1.00 95.88 86 ILE A CA 1
ATOM 653 C C . ILE A 1 86 ? -19.997 -1.120 12.944 1.00 95.88 86 ILE A C 1
ATOM 655 O O . ILE A 1 86 ? -20.806 -0.306 13.384 1.00 95.88 86 ILE A O 1
ATOM 659 N N . THR A 1 87 ? -19.729 -2.271 13.552 1.00 97.88 87 THR A N 1
ATOM 660 C CA . THR A 1 87 ? -20.380 -2.711 14.786 1.00 97.88 87 THR A CA 1
ATOM 661 C C . THR A 1 87 ? -19.337 -2.940 15.868 1.00 97.88 87 THR A C 1
ATOM 663 O O . THR A 1 87 ? -18.405 -3.723 15.684 1.00 97.88 87 THR A O 1
ATOM 666 N N . ILE A 1 88 ? -19.493 -2.262 17.006 1.00 98.38 88 ILE A N 1
ATOM 667 C CA . ILE A 1 88 ? -18.600 -2.399 18.162 1.00 98.38 88 ILE A CA 1
ATOM 668 C C . ILE A 1 88 ? -19.438 -2.735 19.389 1.00 98.38 88 ILE A C 1
ATOM 670 O O . ILE A 1 88 ? -20.305 -1.958 19.786 1.00 98.38 88 ILE A O 1
ATOM 674 N N . THR A 1 89 ? -19.192 -3.889 19.999 1.00 97.94 89 THR A N 1
ATOM 675 C CA . THR A 1 89 ? -19.996 -4.390 21.122 1.00 97.94 89 THR A CA 1
ATOM 676 C C . THR A 1 89 ? -19.109 -4.754 22.298 1.00 97.94 89 THR A C 1
ATOM 678 O O . THR A 1 89 ? -18.182 -5.546 22.140 1.00 97.94 89 THR A O 1
ATOM 681 N N . ALA A 1 90 ? -19.417 -4.219 23.479 1.00 97.94 90 ALA A N 1
ATOM 682 C CA . ALA A 1 90 ? -18.863 -4.692 24.742 1.00 97.94 90 ALA A CA 1
ATOM 683 C C . ALA A 1 90 ? -19.758 -5.795 25.331 1.00 97.94 90 ALA A C 1
ATOM 685 O O . ALA A 1 90 ? -20.973 -5.793 25.130 1.00 97.94 90 ALA A O 1
ATOM 686 N N . THR A 1 91 ? -19.166 -6.736 26.066 1.00 98.12 91 THR A N 1
ATOM 687 C CA . THR A 1 91 ? -19.933 -7.729 26.832 1.00 98.12 91 THR A CA 1
ATOM 688 C C . THR A 1 91 ? -20.785 -6.995 27.874 1.00 98.12 91 THR A C 1
ATOM 690 O O . THR A 1 91 ? -20.222 -6.257 28.683 1.00 98.12 91 THR A O 1
ATOM 693 N N . PRO A 1 92 ? -22.118 -7.158 27.871 1.00 96.25 92 PRO A N 1
ATOM 694 C CA . PRO A 1 92 ? -22.994 -6.355 28.713 1.00 96.25 92 PRO A CA 1
ATOM 695 C C . PRO A 1 92 ? -22.975 -6.823 30.172 1.00 96.25 92 PRO A C 1
ATOM 697 O O . PRO A 1 92 ? -22.864 -8.018 30.443 1.00 96.25 92 PRO A O 1
ATOM 700 N N . ASN A 1 93 ? -23.186 -5.889 31.103 1.00 95.19 93 ASN A N 1
ATOM 701 C CA . ASN A 1 93 ? -23.435 -6.151 32.528 1.00 95.19 93 ASN A CA 1
ATOM 702 C C . ASN A 1 93 ? -22.333 -6.957 33.245 1.00 95.19 93 ASN A C 1
ATOM 704 O O . ASN A 1 93 ? -22.618 -7.720 34.171 1.00 95.19 93 ASN A O 1
ATOM 708 N N . VAL A 1 94 ? -21.070 -6.789 32.848 1.00 94.75 94 VAL A N 1
ATOM 709 C CA . VAL A 1 94 ? -19.919 -7.465 33.463 1.00 94.75 94 VAL A CA 1
ATOM 710 C C . VAL A 1 94 ? -18.789 -6.480 33.741 1.00 94.75 94 VAL A C 1
ATOM 712 O O . VAL A 1 94 ? -18.564 -5.539 32.992 1.00 94.75 94 VAL A O 1
ATOM 715 N N . LYS A 1 95 ? -18.034 -6.719 34.818 1.00 94.38 95 LYS A N 1
ATOM 716 C CA . LYS A 1 95 ? -16.837 -5.926 35.166 1.00 94.38 95 LYS A CA 1
ATOM 717 C C . LYS A 1 95 ? -15.589 -6.332 34.379 1.00 94.38 95 LYS A C 1
ATOM 719 O O . LYS A 1 95 ? -14.572 -5.653 34.433 1.00 94.38 95 LYS A O 1
ATOM 724 N N . SER A 1 96 ? -15.644 -7.467 33.692 1.00 97.19 96 SER A N 1
ATOM 725 C CA . SER A 1 96 ? -14.581 -7.982 32.838 1.00 97.19 96 SER A CA 1
ATOM 726 C C . SER A 1 96 ? -15.226 -8.729 31.685 1.00 97.19 96 SER A C 1
ATOM 728 O O . SER A 1 96 ? -16.127 -9.540 31.908 1.00 97.19 96 SER A O 1
ATOM 730 N N . GLY A 1 97 ? -14.789 -8.446 30.467 1.00 97.56 97 GLY A N 1
ATOM 731 C CA . GLY A 1 97 ? -15.387 -9.025 29.276 1.00 97.56 97 GLY A CA 1
ATOM 732 C C . GLY A 1 97 ? -14.661 -8.618 28.007 1.00 97.56 97 GLY A C 1
ATOM 733 O O . GLY A 1 97 ? -13.579 -8.030 28.042 1.00 97.56 97 GLY A O 1
ATOM 734 N N . ASN A 1 98 ? -15.282 -8.934 26.880 1.00 98.50 98 ASN A N 1
ATOM 735 C CA . ASN A 1 98 ? -14.744 -8.671 25.555 1.00 98.50 98 ASN A CA 1
ATOM 736 C C . ASN A 1 98 ? -15.342 -7.400 24.950 1.00 98.50 98 ASN A C 1
ATOM 738 O O . ASN A 1 98 ? -16.504 -7.076 25.201 1.00 98.50 98 ASN A O 1
ATOM 742 N N . ILE A 1 99 ? -14.557 -6.738 24.104 1.00 98.69 99 ILE A N 1
ATOM 743 C CA . ILE A 1 99 ? -15.013 -5.765 23.113 1.00 98.69 99 ILE A CA 1
ATOM 744 C C . ILE A 1 99 ? -14.733 -6.370 21.743 1.00 98.69 99 ILE A C 1
ATOM 746 O O . ILE A 1 99 ? -13.576 -6.625 21.407 1.00 98.69 99 ILE A O 1
ATOM 750 N N . THR A 1 100 ? -15.782 -6.587 20.959 1.00 98.62 100 THR A N 1
ATOM 751 C CA . THR A 1 100 ? -15.688 -7.099 19.591 1.00 98.62 100 THR A CA 1
ATOM 752 C C . THR A 1 100 ? -15.941 -5.964 18.612 1.00 98.62 100 THR A C 1
ATOM 754 O O . THR A 1 100 ? -16.954 -5.275 18.699 1.00 98.62 100 THR A O 1
ATOM 757 N N . ILE A 1 101 ? -15.007 -5.780 17.686 1.00 98.69 101 ILE A N 1
ATOM 758 C CA . ILE A 1 101 ? -15.041 -4.790 16.611 1.00 98.69 101 ILE A CA 1
ATOM 759 C C . ILE A 1 101 ? -15.253 -5.558 15.313 1.00 98.69 101 ILE A C 1
ATOM 761 O O . ILE A 1 101 ? -14.466 -6.449 15.005 1.00 98.69 101 ILE A O 1
ATOM 765 N N . THR A 1 102 ? -16.296 -5.220 14.561 1.00 98.50 102 THR A N 1
ATOM 766 C CA . THR A 1 102 ? -16.579 -5.776 13.232 1.00 98.50 102 THR A CA 1
ATOM 767 C C . THR A 1 102 ? -16.720 -4.631 12.233 1.00 98.50 102 THR A C 1
ATOM 769 O O . THR A 1 102 ? -17.463 -3.684 12.486 1.00 98.50 102 THR A O 1
ATOM 772 N N . SER A 1 103 ? -15.991 -4.695 11.121 1.00 97.88 103 SER A N 1
ATOM 773 C CA . SER A 1 103 ? -15.961 -3.664 10.076 1.00 97.88 103 SER A CA 1
ATOM 774 C C . SER A 1 103 ? -15.652 -4.305 8.721 1.00 97.88 103 SER A C 1
ATOM 776 O O . SER A 1 103 ? -14.693 -5.079 8.647 1.00 97.88 103 SER A O 1
ATOM 778 N N . PRO A 1 104 ? -16.379 -3.979 7.635 1.00 97.25 104 PRO A N 1
ATOM 779 C CA . PRO A 1 104 ? -16.004 -4.433 6.297 1.00 97.25 104 PRO A CA 1
ATOM 780 C C . PRO A 1 104 ? -14.623 -3.894 5.907 1.00 97.25 104 PRO A C 1
ATOM 782 O O . PRO A 1 104 ? -14.206 -2.830 6.380 1.00 97.25 104 PRO A O 1
ATOM 785 N N . LEU A 1 105 ? -13.909 -4.605 5.034 1.00 96.06 105 LEU A N 1
ATOM 786 C CA . LEU A 1 105 ? -12.639 -4.112 4.503 1.00 96.06 105 LEU A CA 1
ATOM 787 C C . LEU A 1 105 ? -12.881 -2.824 3.695 1.00 96.06 105 LEU A C 1
ATOM 789 O O . LEU A 1 105 ? -13.909 -2.710 3.029 1.00 96.06 105 LEU A O 1
ATOM 793 N N . PRO A 1 106 ? -11.999 -1.814 3.776 1.00 94.12 106 PRO A N 1
ATOM 794 C CA . PRO A 1 106 ? -12.029 -0.718 2.813 1.00 94.12 106 PRO A CA 1
ATOM 795 C C . PRO A 1 106 ? -11.715 -1.255 1.410 1.00 94.12 106 PRO A C 1
ATOM 797 O O . PRO A 1 106 ? -10.895 -2.153 1.258 1.00 94.12 106 PRO A O 1
ATOM 800 N N . GLU A 1 107 ? -12.360 -0.704 0.387 1.00 92.19 107 GLU A N 1
ATOM 801 C CA . GLU A 1 107 ? -12.179 -1.146 -1.004 1.00 92.19 107 GLU A CA 1
ATOM 802 C C . GLU A 1 107 ? -11.333 -0.154 -1.826 1.00 92.19 107 GLU A C 1
ATOM 804 O O . GLU A 1 107 ? -10.783 -0.510 -2.860 1.00 92.19 107 GLU A O 1
ATOM 809 N N . ASN A 1 108 ? -11.160 1.082 -1.343 1.00 92.88 108 ASN A N 1
ATOM 810 C CA . ASN A 1 108 ? -10.422 2.163 -2.012 1.00 92.88 108 ASN A CA 1
ATOM 811 C C . ASN A 1 108 ? -8.892 2.063 -1.873 1.00 92.88 108 ASN A C 1
ATOM 813 O O . ASN A 1 108 ? -8.186 3.041 -2.109 1.00 92.88 108 ASN A O 1
ATOM 817 N N . PHE A 1 109 ? -8.380 0.895 -1.472 1.00 95.12 109 PHE A N 1
ATOM 818 C CA . PHE A 1 109 ? -6.957 0.616 -1.234 1.00 95.12 109 PHE A CA 1
ATOM 819 C C . PHE A 1 109 ? -6.300 1.486 -0.145 1.00 95.12 109 PHE A C 1
ATOM 821 O O . PHE A 1 109 ? -5.095 1.394 0.069 1.00 95.12 109 PHE A O 1
ATOM 828 N N . LEU A 1 110 ? -7.069 2.288 0.597 1.00 95.81 110 LEU A N 1
ATOM 829 C CA . LEU A 1 110 ? -6.575 3.112 1.697 1.00 95.81 110 LEU A CA 1
ATOM 830 C C . LEU A 1 110 ? -6.899 2.485 3.054 1.00 95.81 110 LEU A C 1
ATOM 832 O O . LEU A 1 110 ? -7.844 1.711 3.213 1.00 95.81 110 LEU A O 1
ATOM 836 N N . ALA A 1 111 ? -6.117 2.850 4.067 1.00 95.94 111 ALA A N 1
ATOM 837 C CA . ALA A 1 111 ? -6.403 2.457 5.437 1.00 95.94 111 ALA A CA 1
ATOM 838 C C . ALA A 1 111 ? -7.673 3.155 5.946 1.00 95.94 111 ALA A C 1
ATOM 840 O O . ALA A 1 111 ? -7.882 4.352 5.740 1.00 95.94 111 ALA A O 1
ATOM 841 N N . LYS A 1 112 ? -8.497 2.408 6.678 1.00 96.00 112 LYS A N 1
ATOM 842 C CA . LYS A 1 112 ? -9.656 2.922 7.404 1.00 96.00 112 LYS A CA 1
ATOM 843 C C . LYS A 1 112 ? -9.273 3.126 8.867 1.00 96.00 112 LYS A C 1
ATOM 845 O O . LYS A 1 112 ? -8.838 2.187 9.531 1.00 96.00 112 LYS A O 1
ATOM 850 N N . ASN A 1 113 ? -9.449 4.340 9.378 1.00 97.50 113 ASN A N 1
ATOM 851 C CA . ASN A 1 113 ? -9.216 4.670 10.781 1.00 97.50 113 ASN A CA 1
ATOM 852 C C . ASN A 1 113 ? -10.550 4.696 11.532 1.00 97.50 113 ASN A C 1
ATOM 854 O O . ASN A 1 113 ? -11.439 5.469 11.178 1.00 97.50 113 ASN A O 1
ATOM 858 N N . ILE A 1 114 ? -10.691 3.867 12.562 1.00 98.50 114 ILE A N 1
ATOM 859 C CA . ILE A 1 114 ? -11.862 3.847 13.442 1.00 98.50 114 ILE A CA 1
ATOM 860 C C . ILE A 1 114 ? -11.406 4.241 14.844 1.00 98.50 114 ILE A C 1
ATOM 862 O O . ILE A 1 114 ? -10.467 3.656 15.380 1.00 98.50 114 ILE A O 1
ATOM 866 N N . THR A 1 115 ? -12.084 5.195 15.475 1.00 98.50 115 THR A N 1
ATOM 867 C CA . THR A 1 115 ? -11.842 5.521 16.889 1.00 98.50 115 THR A CA 1
ATOM 868 C C . THR A 1 115 ? -13.133 5.463 17.682 1.00 98.50 115 THR A C 1
ATOM 870 O O . THR A 1 115 ? -14.204 5.717 17.137 1.00 98.50 115 THR A O 1
ATOM 873 N N . PHE A 1 116 ? -13.050 5.094 18.957 1.00 98.62 116 PHE A N 1
ATOM 874 C CA . PHE A 1 116 ? -14.191 5.063 19.869 1.00 98.62 116 PHE A CA 1
ATOM 875 C C . PHE A 1 116 ? -13.738 5.225 21.323 1.00 98.62 116 PHE A C 1
ATOM 877 O O . PHE A 1 116 ? -12.553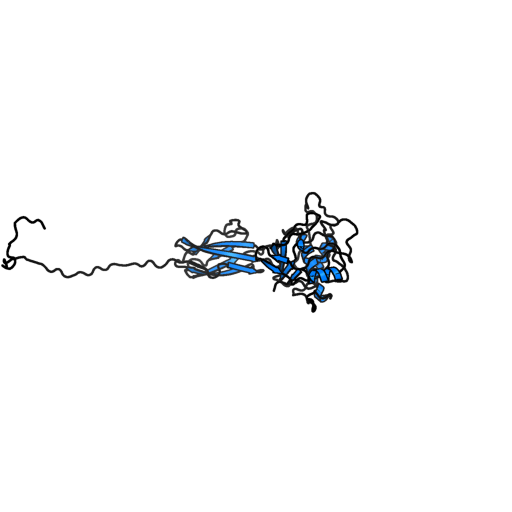 5.108 21.646 1.00 98.62 116 PHE A O 1
ATOM 884 N N . GLN A 1 117 ? -14.687 5.509 22.212 1.00 98.38 117 GLN A N 1
ATOM 885 C CA . GLN A 1 117 ? -14.479 5.557 23.656 1.00 98.38 117 GLN A CA 1
ATOM 886 C C . GLN A 1 117 ? -15.199 4.392 24.323 1.00 98.38 117 GLN A C 1
ATOM 888 O O . GLN A 1 117 ? -16.380 4.161 24.073 1.00 98.38 117 GLN A O 1
ATOM 893 N N . VAL A 1 118 ? -14.486 3.688 25.197 1.00 98.50 118 VAL A N 1
ATOM 894 C CA . VAL A 1 118 ? -15.072 2.733 26.139 1.00 98.50 118 VAL A CA 1
ATOM 895 C C . VAL A 1 118 ? -15.365 3.486 27.423 1.00 98.50 118 VAL A C 1
ATOM 897 O O . VAL A 1 118 ? -14.453 4.089 27.986 1.00 98.50 118 VAL A O 1
ATOM 900 N N . VAL A 1 119 ? -16.619 3.485 27.861 1.00 98.12 119 VAL A N 1
ATOM 901 C CA . VAL A 1 119 ? -17.094 4.263 29.011 1.00 98.12 119 VAL A CA 1
ATOM 902 C C . VAL A 1 119 ? -17.671 3.313 30.048 1.00 98.12 119 VAL A C 1
ATOM 904 O O . VAL A 1 119 ? -18.385 2.392 29.670 1.00 98.12 119 VAL A O 1
ATOM 907 N N . ASN A 1 120 ? -17.362 3.501 31.330 1.00 96.94 120 ASN A N 1
ATOM 908 C CA . ASN A 1 120 ? -18.021 2.761 32.410 1.00 96.94 120 ASN A CA 1
ATOM 909 C C . ASN A 1 120 ? -19.104 3.603 33.108 1.00 96.94 120 ASN A C 1
ATOM 911 O O . ASN A 1 120 ? -19.176 4.816 32.919 1.00 96.94 120 ASN A O 1
ATOM 915 N N . GLY A 1 121 ? -19.891 2.985 33.985 1.00 95.00 121 GLY A N 1
ATOM 916 C CA . GLY A 1 121 ? -20.927 3.641 34.794 1.00 95.00 121 GLY A CA 1
ATOM 917 C C . GLY A 1 121 ? -20.482 4.770 35.704 1.00 95.00 121 GLY A C 1
ATOM 918 O O . GLY A 1 121 ? -21.275 5.637 36.058 1.00 95.00 121 GLY A O 1
ATOM 919 N N . ALA A 1 122 ? -19.201 4.792 36.072 1.00 94.00 122 ALA A N 1
ATOM 920 C CA . ALA A 1 122 ? -18.609 5.900 36.816 1.00 94.00 122 ALA A CA 1
ATOM 921 C C . ALA A 1 122 ? -18.238 7.098 35.912 1.00 94.00 122 ALA A C 1
ATOM 923 O O . ALA A 1 122 ? -17.678 8.079 36.398 1.00 94.00 122 ALA A O 1
ATOM 924 N N . GLY A 1 123 ? -18.506 7.022 34.603 1.00 94.94 123 GLY A N 1
ATOM 925 C CA . GLY A 1 123 ? -18.182 8.054 33.617 1.00 94.94 123 GLY A CA 1
ATOM 926 C C . GLY A 1 123 ? -16.706 8.097 33.207 1.00 94.94 123 GLY A C 1
ATOM 927 O O . GLY A 1 123 ? -16.293 9.030 32.515 1.00 94.94 123 GLY A O 1
ATOM 928 N N . LEU A 1 124 ? -15.893 7.115 33.612 1.00 96.75 124 LEU A N 1
ATOM 929 C CA . LEU A 1 124 ? -14.499 7.018 33.183 1.00 96.75 124 LEU A CA 1
ATOM 930 C C . LEU A 1 124 ? -14.430 6.498 31.756 1.00 96.75 124 LEU A C 1
ATOM 932 O O . LEU A 1 124 ? -15.204 5.627 31.362 1.00 96.75 124 LEU A O 1
ATOM 936 N N . THR A 1 125 ? -13.469 7.013 30.993 1.00 98.06 125 THR A N 1
ATOM 937 C CA . THR A 1 125 ? -13.345 6.711 29.566 1.00 98.06 125 THR A CA 1
ATOM 938 C C . THR A 1 125 ? -11.952 6.211 29.213 1.00 98.06 125 THR A C 1
ATOM 940 O O . THR A 1 125 ? -10.961 6.691 29.761 1.00 98.06 125 THR A O 1
ATOM 943 N N . GLN A 1 126 ? -11.881 5.283 28.262 1.00 98.38 126 GLN A N 1
ATOM 944 C CA . GLN A 1 126 ? -10.642 4.829 27.642 1.00 98.38 126 GLN A CA 1
ATOM 945 C C . GLN A 1 126 ? -10.776 4.937 26.114 1.00 98.38 126 GLN A C 1
ATOM 947 O O . GLN A 1 126 ? -11.634 4.263 25.535 1.00 98.38 126 GLN A O 1
ATOM 952 N N . PRO A 1 127 ? -9.968 5.775 25.437 1.00 98.44 127 PRO A N 1
ATOM 953 C CA . PRO A 1 127 ? -9.972 5.847 23.981 1.00 98.44 127 PRO A CA 1
ATOM 954 C C . PRO A 1 127 ? -9.308 4.612 23.363 1.00 98.44 127 PRO A C 1
ATOM 956 O O . PRO A 1 127 ? -8.308 4.105 23.881 1.00 98.44 127 PRO A O 1
ATOM 959 N N . VAL A 1 128 ? -9.851 4.177 22.228 1.00 98.75 128 VAL A N 1
ATOM 960 C CA . VAL A 1 128 ? -9.318 3.097 21.394 1.00 98.75 128 VAL A CA 1
ATOM 961 C C . VAL A 1 128 ? -9.252 3.574 19.944 1.00 98.75 128 VAL A C 1
ATOM 963 O O . VAL A 1 128 ? -10.197 4.190 19.445 1.00 98.75 128 VAL A O 1
ATOM 966 N N . THR A 1 129 ? -8.144 3.287 19.264 1.00 98.62 129 THR A N 1
ATOM 967 C CA . THR A 1 129 ? -7.946 3.548 17.834 1.00 98.62 129 THR A CA 1
ATOM 968 C C . THR A 1 129 ? -7.674 2.247 17.093 1.00 98.62 129 THR A C 1
ATOM 970 O O . THR A 1 129 ? -6.911 1.405 17.567 1.00 98.62 129 THR A O 1
ATOM 973 N N . VAL A 1 130 ? -8.256 2.099 15.910 1.00 98.69 130 VAL A N 1
ATOM 974 C CA . VAL A 1 130 ? -8.138 0.927 15.044 1.00 98.69 130 VAL A CA 1
ATOM 975 C C . VAL A 1 130 ? -7.709 1.393 13.657 1.00 98.69 130 VAL A C 1
ATOM 977 O O . VAL A 1 130 ? -8.414 2.179 13.026 1.00 98.69 130 VAL A O 1
ATOM 980 N N . SER A 1 131 ? -6.582 0.883 13.172 1.00 98.19 131 SER A N 1
ATOM 981 C CA . SER A 1 131 ? -6.162 1.017 11.776 1.00 98.19 131 SER A CA 1
ATOM 982 C C . SER A 1 131 ? -6.492 -0.280 11.047 1.00 98.19 131 SER A C 1
ATOM 984 O O . SER A 1 131 ? -5.868 -1.310 11.296 1.00 98.19 131 SER A O 1
ATOM 986 N N . GLN A 1 132 ? -7.497 -0.249 10.176 1.00 98.19 132 GLN A N 1
ATOM 987 C CA . GLN A 1 132 ? -7.894 -1.388 9.353 1.00 98.19 132 GLN A CA 1
ATOM 988 C C . GLN A 1 132 ? -7.346 -1.217 7.940 1.00 98.19 132 GLN A C 1
ATOM 990 O O . GLN A 1 132 ? -7.547 -0.174 7.318 1.00 98.19 132 GLN A O 1
ATOM 995 N N . TYR A 1 133 ? -6.686 -2.251 7.430 1.00 97.25 133 TYR A N 1
ATOM 996 C CA . TYR A 1 133 ? -6.074 -2.223 6.108 1.00 97.25 133 TYR A CA 1
ATOM 997 C C . TYR A 1 133 ? -6.803 -3.177 5.152 1.00 97.25 133 TYR A C 1
ATOM 999 O O . TYR A 1 133 ? -7.193 -4.273 5.574 1.00 97.25 133 TYR A O 1
ATOM 1007 N N . PRO A 1 134 ? -6.987 -2.778 3.882 1.00 96.06 134 PRO A N 1
ATOM 1008 C CA . PRO A 1 134 ? -7.457 -3.673 2.824 1.00 96.06 134 PRO A CA 1
ATOM 1009 C C . PRO A 1 134 ? -6.450 -4.799 2.569 1.00 96.06 134 PRO A C 1
ATOM 1011 O O . PRO A 1 134 ? -5.335 -4.764 3.080 1.00 96.06 134 PRO A O 1
ATOM 1014 N N . ALA A 1 135 ? -6.821 -5.777 1.741 1.00 94.94 135 ALA A N 1
ATOM 1015 C CA . ALA A 1 135 ? -5.904 -6.825 1.288 1.00 94.94 135 ALA A CA 1
ATOM 1016 C C . ALA A 1 135 ? -4.666 -6.245 0.581 1.00 94.94 135 ALA A C 1
ATOM 1018 O O . ALA A 1 135 ? -3.544 -6.666 0.853 1.00 94.94 135 ALA A O 1
ATOM 1019 N N . LEU A 1 136 ? -4.893 -5.242 -0.268 1.00 95.19 136 LEU A N 1
ATOM 1020 C CA . LEU A 1 136 ? -3.875 -4.470 -0.963 1.00 95.19 136 LEU A CA 1
ATOM 1021 C C . LEU A 1 136 ? -4.015 -3.001 -0.571 1.00 95.19 136 LEU A C 1
ATOM 1023 O O . LEU A 1 136 ? -5.070 -2.401 -0.771 1.00 95.19 136 LEU A O 1
ATOM 1027 N N . TYR A 1 137 ? -2.962 -2.444 0.010 1.00 95.69 137 TYR A N 1
ATOM 1028 C CA . TYR A 1 137 ? -2.933 -1.118 0.611 1.00 95.69 137 TYR A CA 1
ATOM 1029 C C . TYR A 1 137 ? -1.940 -0.208 -0.110 1.00 95.69 137 TYR A C 1
ATOM 1031 O O . TYR A 1 137 ? -0.815 -0.617 -0.397 1.00 95.69 137 TYR A O 1
ATOM 1039 N N . ILE A 1 138 ? -2.349 1.041 -0.332 1.00 97.00 138 ILE A N 1
ATOM 1040 C CA . ILE A 1 138 ? -1.503 2.131 -0.802 1.00 97.00 138 ILE A CA 1
ATOM 1041 C C . ILE A 1 138 ? -1.454 3.210 0.280 1.00 97.00 138 ILE A C 1
ATOM 1043 O O . ILE A 1 138 ? -2.475 3.734 0.722 1.00 97.00 138 ILE A O 1
ATOM 1047 N N . GLY A 1 139 ? -0.243 3.556 0.690 1.00 95.75 139 GLY A N 1
ATOM 1048 C CA . GLY A 1 139 ? 0.057 4.683 1.557 1.00 95.75 139 GLY A CA 1
ATOM 1049 C C . GLY A 1 139 ? 1.100 5.590 0.924 1.00 95.75 139 GLY A C 1
ATOM 1050 O O . GLY A 1 139 ? 1.505 5.415 -0.226 1.00 95.75 139 GLY A O 1
ATOM 1051 N N . SER A 1 140 ? 1.569 6.566 1.689 1.00 96.12 140 SER A N 1
ATOM 1052 C CA . SER A 1 140 ? 2.696 7.382 1.263 1.00 96.12 140 SER A CA 1
ATOM 1053 C C . SER A 1 140 ? 3.411 7.998 2.446 1.00 96.12 140 SER A C 1
ATOM 1055 O O . SER A 1 140 ? 2.742 8.533 3.334 1.00 96.12 140 SER A O 1
ATOM 1057 N N . ASP A 1 141 ? 4.725 8.069 2.334 1.00 96.31 141 ASP A N 1
ATOM 1058 C CA . ASP A 1 141 ? 5.548 9.000 3.088 1.00 96.31 141 ASP A CA 1
ATOM 1059 C C . ASP A 1 141 ? 5.839 10.253 2.250 1.00 96.31 141 ASP A C 1
ATOM 1061 O O . ASP A 1 141 ? 5.382 10.396 1.107 1.00 96.31 141 ASP A O 1
ATOM 1065 N N . ILE A 1 142 ? 6.547 11.214 2.839 1.00 96.06 142 ILE A N 1
ATOM 1066 C CA . ILE A 1 142 ? 6.862 12.496 2.206 1.00 96.06 142 ILE A CA 1
ATOM 1067 C C . ILE A 1 142 ? 8.372 12.615 2.089 1.00 96.06 142 ILE A C 1
ATOM 1069 O O . ILE A 1 142 ? 9.081 12.555 3.087 1.00 96.06 142 ILE A O 1
ATOM 1073 N N . SER A 1 143 ? 8.848 12.827 0.871 1.00 96.44 143 SER A N 1
ATOM 1074 C CA . SER A 1 143 ? 10.241 13.132 0.588 1.00 96.44 143 SER A CA 1
ATOM 1075 C C . SER A 1 143 ? 10.617 14.524 1.086 1.00 96.44 143 SER A C 1
ATOM 1077 O O . SER A 1 143 ? 9.868 15.490 0.909 1.00 96.44 143 SER A O 1
ATOM 1079 N N . ALA A 1 144 ? 11.795 14.627 1.692 1.00 95.62 144 ALA A N 1
ATOM 1080 C CA . ALA A 1 144 ? 12.449 15.891 2.010 1.00 95.62 144 ALA A CA 1
ATOM 1081 C C . ALA A 1 144 ? 13.169 16.490 0.790 1.00 95.62 144 ALA A C 1
ATOM 1083 O O . ALA A 1 144 ? 13.547 17.664 0.818 1.00 95.62 144 ALA A O 1
ATOM 1084 N N . ASP A 1 145 ? 13.370 15.696 -0.262 1.00 92.25 145 ASP A N 1
ATOM 1085 C CA . ASP A 1 145 ? 14.108 16.091 -1.450 1.00 92.25 145 ASP A CA 1
ATOM 1086 C C . ASP A 1 145 ? 13.170 16.698 -2.501 1.00 92.25 145 ASP A C 1
ATOM 1088 O O . ASP A 1 145 ? 12.060 16.227 -2.760 1.00 92.25 145 ASP A O 1
ATOM 1092 N N . VAL A 1 146 ? 13.609 17.799 -3.113 1.00 84.81 146 VAL A N 1
ATOM 1093 C CA . VAL A 1 146 ? 12.762 18.572 -4.028 1.00 84.81 146 VAL A CA 1
ATOM 1094 C C . VAL A 1 146 ? 12.703 17.887 -5.402 1.00 84.81 146 VAL A C 1
ATOM 1096 O O . VAL A 1 146 ? 13.753 17.614 -5.996 1.00 84.81 146 VAL A O 1
ATOM 1099 N N . PRO A 1 147 ? 11.505 17.633 -5.956 1.00 81.94 147 PRO A N 1
ATOM 1100 C CA . PRO A 1 147 ? 11.356 17.081 -7.297 1.00 81.94 147 PRO A CA 1
ATOM 1101 C C . PRO A 1 147 ? 11.703 18.109 -8.383 1.00 81.94 147 PRO A C 1
ATOM 1103 O O . PRO A 1 147 ? 11.389 19.291 -8.269 1.00 81.94 147 PRO A O 1
ATOM 1106 N N . GLY A 1 148 ? 12.348 17.648 -9.459 1.00 65.69 148 GLY A N 1
ATOM 1107 C CA . GLY A 1 148 ? 12.826 18.488 -10.569 1.00 65.69 148 GLY A CA 1
ATOM 1108 C C . GLY A 1 148 ? 11.970 18.443 -11.843 1.00 65.69 148 GLY A C 1
ATOM 1109 O O . GLY A 1 148 ? 12.467 18.786 -12.916 1.00 65.69 148 GLY A O 1
ATOM 1110 N N . GLY A 1 149 ? 10.724 17.964 -11.769 1.00 65.25 149 GLY A N 1
ATOM 1111 C CA . GLY A 1 149 ? 9.874 17.736 -12.940 1.00 65.25 149 GLY A CA 1
ATOM 1112 C C . GLY A 1 149 ? 9.515 19.022 -13.693 1.00 65.25 149 GLY A C 1
ATOM 1113 O O . GLY A 1 149 ? 9.013 19.981 -13.114 1.00 65.25 149 GLY A O 1
ATOM 1114 N N . SER A 1 150 ? 9.746 19.042 -15.008 1.00 65.75 150 SER A N 1
ATOM 1115 C CA . SER A 1 150 ? 9.583 20.248 -15.842 1.00 65.75 150 SER A CA 1
ATOM 1116 C C . SER A 1 150 ? 8.134 20.555 -16.249 1.00 65.75 150 SER A C 1
ATOM 1118 O O . SER A 1 150 ? 7.867 21.645 -16.745 1.00 65.75 150 SER A O 1
ATOM 1120 N N . GLN A 1 151 ? 7.203 19.615 -16.052 1.00 68.69 151 GLN A N 1
ATOM 1121 C CA . GLN A 1 151 ? 5.790 19.725 -16.450 1.00 68.69 151 GLN A CA 1
ATOM 1122 C C . GLN A 1 151 ? 4.856 19.659 -15.236 1.00 68.69 151 GLN A C 1
ATOM 1124 O O . GLN A 1 151 ? 3.900 18.903 -15.241 1.00 68.69 151 GLN A O 1
ATOM 1129 N N . GLY A 1 152 ? 5.181 20.365 -14.148 1.00 67.62 152 GLY A N 1
ATOM 1130 C CA . GLY A 1 152 ? 4.341 20.375 -12.940 1.00 67.62 152 GLY A CA 1
ATOM 1131 C C . GLY A 1 152 ? 4.397 19.096 -12.097 1.00 67.62 152 GLY A C 1
ATOM 1132 O O . GLY A 1 152 ? 3.745 19.031 -11.061 1.00 67.62 152 GLY A O 1
ATOM 1133 N N . GLN A 1 153 ? 5.223 18.120 -12.485 1.00 74.44 153 GLN A N 1
ATOM 1134 C CA . GLN A 1 153 ? 5.473 16.893 -11.729 1.00 74.44 153 GLN A CA 1
ATOM 1135 C C . GLN A 1 153 ? 6.323 17.207 -10.488 1.00 74.44 153 GLN A C 1
ATOM 1137 O O . GLN A 1 153 ? 7.549 17.077 -10.484 1.00 74.44 153 GLN A O 1
ATOM 1142 N N . ASN A 1 154 ? 5.660 17.678 -9.437 1.00 80.81 154 ASN A N 1
ATOM 1143 C CA . ASN A 1 154 ? 6.266 18.138 -8.189 1.00 80.81 154 ASN A CA 1
ATOM 1144 C C . ASN A 1 154 ? 5.838 17.295 -6.977 1.00 80.81 154 ASN A C 1
ATOM 1146 O O . ASN A 1 154 ? 5.939 17.735 -5.832 1.00 80.81 154 ASN A O 1
ATOM 1150 N N . ASN A 1 155 ? 5.358 16.079 -7.231 1.00 87.25 155 ASN A N 1
ATOM 1151 C CA . ASN A 1 155 ? 4.854 15.185 -6.207 1.00 87.25 155 ASN A CA 1
ATOM 1152 C C . ASN A 1 155 ? 5.988 14.664 -5.301 1.00 87.25 155 ASN A C 1
ATOM 1154 O O . ASN A 1 155 ? 6.863 13.914 -5.736 1.00 87.25 155 ASN A O 1
ATOM 1158 N N . THR A 1 156 ? 5.947 15.035 -4.022 1.00 93.25 156 THR A N 1
ATOM 1159 C CA . THR A 1 156 ? 6.921 14.616 -3.001 1.00 93.25 156 THR A CA 1
ATOM 1160 C C . THR A 1 156 ? 6.566 13.290 -2.332 1.00 93.25 156 THR A C 1
ATOM 1162 O O . THR A 1 156 ? 7.268 12.858 -1.424 1.00 93.25 156 THR A O 1
ATOM 1165 N N . LYS A 1 157 ? 5.484 12.618 -2.735 1.00 95.50 157 LYS A N 1
ATOM 1166 C CA . LYS A 1 157 ? 5.059 11.363 -2.114 1.00 95.50 157 LYS A CA 1
ATOM 1167 C C . LYS A 1 157 ? 5.974 10.206 -2.499 1.00 95.50 157 LYS A C 1
ATOM 1169 O O . LYS A 1 157 ? 6.130 9.907 -3.683 1.00 95.50 157 LYS A O 1
ATOM 1174 N N . MET A 1 158 ? 6.517 9.535 -1.488 1.00 97.12 158 MET A N 1
ATOM 1175 C CA . MET A 1 158 ? 7.098 8.201 -1.620 1.00 97.12 158 MET A CA 1
ATOM 1176 C C . MET A 1 158 ? 5.979 7.195 -1.363 1.00 97.12 158 MET A C 1
ATOM 1178 O O . MET A 1 158 ? 5.528 7.044 -0.229 1.00 97.12 158 MET A O 1
ATOM 1182 N N . TYR A 1 159 ? 5.453 6.577 -2.416 1.00 97.69 159 TYR A N 1
ATOM 1183 C CA . TYR A 1 159 ? 4.272 5.721 -2.300 1.00 97.69 159 TYR A CA 1
ATOM 1184 C C . TYR A 1 159 ? 4.639 4.369 -1.711 1.00 97.69 159 TYR A C 1
ATOM 1186 O O . TYR A 1 159 ? 5.567 3.727 -2.182 1.00 97.69 159 TYR A O 1
ATOM 1194 N N . ILE A 1 160 ? 3.885 3.919 -0.717 1.00 97.38 160 ILE A N 1
ATOM 1195 C CA . ILE A 1 160 ? 4.062 2.614 -0.085 1.00 97.38 160 ILE A CA 1
ATOM 1196 C C . ILE A 1 160 ? 2.966 1.699 -0.600 1.00 97.38 160 ILE A C 1
ATOM 1198 O O . ILE A 1 160 ? 1.792 2.045 -0.506 1.00 97.38 160 ILE A O 1
ATOM 1202 N N . MET A 1 161 ? 3.335 0.531 -1.104 1.00 97.38 161 MET A N 1
ATOM 1203 C CA . MET A 1 161 ? 2.395 -0.518 -1.476 1.00 97.38 161 MET A CA 1
ATOM 1204 C C . MET A 1 161 ? 2.637 -1.736 -0.598 1.00 97.38 161 MET A C 1
ATOM 1206 O O . MET A 1 161 ? 3.775 -2.169 -0.411 1.00 97.38 161 MET A O 1
ATOM 1210 N N . ASN A 1 162 ? 1.560 -2.267 -0.030 1.00 96.19 162 ASN A N 1
ATOM 1211 C CA . ASN A 1 162 ? 1.604 -3.423 0.852 1.00 96.19 162 ASN A CA 1
ATOM 1212 C C . ASN A 1 162 ? 0.506 -4.412 0.465 1.00 96.19 162 ASN A C 1
ATOM 1214 O O . ASN A 1 162 ? -0.646 -4.010 0.307 1.00 96.19 162 ASN A O 1
ATOM 1218 N N . SER A 1 163 ? 0.851 -5.690 0.345 1.00 95.94 163 SER A N 1
ATOM 1219 C CA . SER A 1 163 ? -0.125 -6.760 0.174 1.00 95.94 163 SER A CA 1
ATOM 1220 C C . SER A 1 163 ? -0.090 -7.705 1.368 1.00 95.94 163 SER A C 1
ATOM 1222 O O . SER A 1 163 ? 0.911 -8.369 1.639 1.00 95.94 163 SER A O 1
ATOM 1224 N N . PHE A 1 164 ? -1.228 -7.819 2.049 1.00 94.56 164 PHE A N 1
ATOM 1225 C CA . PHE A 1 164 ? -1.434 -8.745 3.165 1.00 94.56 164 PHE A CA 1
ATOM 1226 C C . PHE A 1 164 ? -1.908 -10.130 2.707 1.00 94.56 164 PHE A C 1
ATOM 1228 O O . PHE A 1 164 ? -2.110 -11.022 3.532 1.00 94.56 164 PHE A O 1
ATOM 1235 N N . VAL A 1 165 ? -2.099 -10.315 1.398 1.00 93.50 165 VAL A N 1
ATOM 1236 C CA . VAL A 1 165 ? -2.486 -11.582 0.772 1.00 93.50 165 VAL A CA 1
ATOM 1237 C C . VAL A 1 165 ? -1.579 -11.895 -0.408 1.00 93.50 165 VAL A C 1
ATOM 1239 O O . VAL A 1 165 ? -1.089 -10.998 -1.091 1.00 93.50 165 VAL A O 1
ATOM 1242 N N . ALA A 1 166 ? -1.370 -13.184 -0.661 1.00 93.75 166 ALA A N 1
ATOM 1243 C CA . ALA A 1 166 ? -0.666 -13.649 -1.854 1.00 93.75 166 ALA A CA 1
ATOM 1244 C C . ALA A 1 166 ? -1.596 -13.843 -3.063 1.00 93.75 166 ALA A C 1
ATOM 1246 O O . ALA A 1 166 ? -1.116 -14.064 -4.170 1.00 93.75 166 ALA A O 1
ATOM 1247 N N . ASP A 1 167 ? -2.910 -13.792 -2.841 1.00 93.31 167 ASP A N 1
ATOM 1248 C CA . ASP A 1 167 ? -3.923 -13.973 -3.873 1.00 93.31 167 ASP A CA 1
ATOM 1249 C C . ASP A 1 167 ? -4.322 -12.621 -4.471 1.00 93.31 167 ASP A C 1
ATOM 1251 O O . ASP A 1 167 ? -4.913 -11.780 -3.794 1.00 93.31 167 ASP A O 1
ATOM 1255 N N . PHE A 1 168 ? -4.000 -12.430 -5.749 1.00 95.69 168 PHE A N 1
ATOM 1256 C CA . PHE A 1 168 ? -4.364 -11.239 -6.510 1.00 95.69 168 PHE A CA 1
ATOM 1257 C C . PHE A 1 168 ? -5.587 -11.452 -7.410 1.00 95.69 168 PHE A C 1
ATOM 1259 O O . PHE A 1 168 ? -5.941 -10.535 -8.146 1.00 95.69 168 PHE A O 1
ATOM 1266 N N . SER A 1 169 ? -6.246 -12.617 -7.372 1.00 94.50 169 SER A N 1
ATOM 1267 C CA . SER A 1 169 ? -7.334 -12.993 -8.294 1.00 94.50 169 SER A CA 1
ATOM 1268 C C . SER A 1 169 ? -8.516 -12.017 -8.307 1.00 94.50 169 SER A C 1
ATOM 1270 O O . SER A 1 169 ? -9.217 -11.908 -9.314 1.00 94.50 169 SER A O 1
ATOM 1272 N N . THR A 1 170 ? -8.713 -11.261 -7.225 1.00 92.38 170 THR A N 1
ATOM 1273 C CA . THR A 1 170 ? -9.777 -10.259 -7.089 1.00 92.38 170 THR A CA 1
ATOM 1274 C C . THR A 1 170 ? -9.364 -8.847 -7.510 1.00 92.38 170 THR A C 1
ATOM 1276 O O . THR A 1 170 ? -10.169 -7.929 -7.368 1.00 92.38 170 THR A O 1
ATOM 1279 N N . LEU A 1 171 ? -8.133 -8.632 -7.994 1.00 95.56 171 LEU A N 1
ATOM 1280 C CA . LEU A 1 171 ? -7.696 -7.327 -8.498 1.00 95.56 171 LEU A CA 1
ATOM 1281 C C . LEU A 1 171 ? -8.608 -6.910 -9.667 1.00 95.56 171 LEU A C 1
ATOM 1283 O O . LEU A 1 171 ? -8.667 -7.641 -10.664 1.00 95.56 171 LEU A O 1
ATOM 1287 N N . PRO A 1 172 ? -9.326 -5.776 -9.580 1.00 95.94 172 PRO A N 1
ATOM 1288 C CA . PRO A 1 172 ? -10.230 -5.359 -10.641 1.00 95.94 172 PRO A CA 1
ATOM 1289 C C . PRO A 1 172 ? -9.454 -4.887 -11.874 1.00 95.94 172 PRO A C 1
ATOM 1291 O O . PRO A 1 172 ? -8.262 -4.584 -11.819 1.00 95.94 172 PRO A O 1
ATOM 1294 N N . ASN A 1 173 ? -10.136 -4.848 -13.017 1.00 97.25 173 ASN A N 1
ATOM 1295 C CA . ASN A 1 173 ? -9.578 -4.187 -14.191 1.00 97.25 173 ASN A CA 1
ATOM 1296 C C . ASN A 1 173 ? -9.607 -2.662 -13.990 1.00 97.25 173 ASN A C 1
ATOM 1298 O O . ASN A 1 173 ? -10.555 -2.170 -13.377 1.00 97.25 173 ASN A O 1
ATOM 1302 N N . PRO A 1 174 ? -8.630 -1.930 -14.548 1.00 97.12 174 PRO A N 1
ATOM 1303 C CA . PRO A 1 174 ? -8.704 -0.481 -14.681 1.00 97.12 174 PRO A CA 1
ATOM 1304 C C . PRO A 1 174 ? -9.982 -0.047 -15.402 1.00 97.12 174 PRO A C 1
ATOM 1306 O O . PRO A 1 174 ? -10.370 -0.651 -16.407 1.00 97.12 174 PRO A O 1
ATOM 1309 N N . ASP A 1 175 ? -10.621 0.994 -14.884 1.00 96.19 175 ASP A N 1
ATOM 1310 C CA . ASP A 1 175 ? -11.896 1.545 -15.350 1.00 96.19 175 ASP A CA 1
ATOM 1311 C C . ASP A 1 175 ? -11.946 3.085 -15.282 1.00 96.19 175 ASP A C 1
ATOM 1313 O O . ASP A 1 175 ? -12.996 3.685 -15.517 1.00 96.19 175 ASP A O 1
ATOM 1317 N N . GLU A 1 176 ? -10.815 3.738 -15.002 1.00 93.50 176 GLU A N 1
ATOM 1318 C CA . GLU A 1 176 ? -10.650 5.192 -15.016 1.00 93.50 176 GLU A CA 1
ATOM 1319 C C . GLU A 1 176 ? -9.804 5.612 -16.222 1.00 93.50 176 GLU A C 1
ATOM 1321 O O . GLU A 1 176 ? -8.586 5.483 -16.197 1.00 93.50 176 GLU A O 1
ATOM 1326 N N . PHE A 1 177 ? -10.456 6.082 -17.287 1.00 91.00 177 PHE A N 1
ATOM 1327 C CA . PHE A 1 177 ? -9.798 6.541 -18.526 1.00 91.00 177 PHE A CA 1
ATOM 1328 C C . PHE A 1 177 ? -10.394 7.858 -19.050 1.00 91.00 177 PHE A C 1
ATOM 1330 O O . PHE A 1 177 ? -10.178 8.243 -20.200 1.00 91.00 177 PHE A O 1
ATOM 1337 N N . ASP A 1 178 ? -11.230 8.493 -18.234 1.00 88.00 178 ASP A N 1
ATOM 1338 C CA . ASP A 1 178 ? -12.016 9.684 -18.543 1.00 88.00 178 ASP A CA 1
ATOM 1339 C C . ASP A 1 178 ? -11.979 10.712 -17.399 1.00 88.00 178 ASP A C 1
ATOM 1341 O O . ASP A 1 178 ? -12.786 11.646 -17.383 1.00 88.00 178 ASP A O 1
ATOM 1345 N N . GLU A 1 179 ? -11.058 10.556 -16.441 1.00 86.19 179 GLU A N 1
ATOM 1346 C CA . GLU A 1 179 ? -10.876 11.519 -15.355 1.00 86.19 179 GLU A CA 1
ATOM 1347 C C . GLU A 1 179 ? -10.331 12.858 -15.867 1.00 86.19 179 GLU A C 1
ATOM 1349 O O . GLU A 1 179 ? -9.437 12.938 -16.705 1.00 86.19 179 GLU A O 1
ATOM 1354 N N . ASP A 1 180 ? -10.835 13.961 -15.318 1.00 84.44 180 ASP A N 1
ATOM 1355 C CA . ASP A 1 180 ? -10.303 15.280 -15.654 1.00 84.44 180 ASP A CA 1
ATOM 1356 C C . ASP A 1 180 ? -8.899 15.461 -15.046 1.00 84.44 180 ASP A C 1
ATOM 1358 O O . ASP A 1 180 ? -8.748 15.665 -13.839 1.00 84.44 180 ASP A O 1
ATOM 1362 N N . PHE A 1 181 ? -7.857 15.417 -15.885 1.00 81.06 181 PHE A N 1
ATOM 1363 C CA . PHE A 1 181 ? -6.478 15.719 -15.476 1.00 81.06 181 PHE A CA 1
ATOM 1364 C C . PHE A 1 181 ? -6.227 17.214 -15.212 1.00 81.06 181 PHE A C 1
ATOM 1366 O O . PHE A 1 181 ? -5.147 17.590 -14.747 1.00 81.06 181 PHE A O 1
ATOM 1373 N N . GLY A 1 182 ? -7.202 18.082 -15.485 1.00 78.31 182 GLY A N 1
ATOM 1374 C CA . GLY A 1 182 ? -7.085 19.522 -15.333 1.00 78.31 182 GLY A CA 1
ATOM 1375 C C . GLY A 1 182 ? -6.361 20.206 -16.498 1.00 78.31 182 GLY A C 1
ATOM 1376 O O . GLY A 1 182 ? -5.864 19.599 -17.446 1.00 78.31 182 GLY A O 1
ATOM 1377 N N . SER A 1 183 ? -6.310 21.538 -16.435 1.00 76.31 183 SER A N 1
ATOM 1378 C CA . SER A 1 183 ? -5.798 22.375 -17.525 1.00 76.31 183 SER A CA 1
ATOM 1379 C C . SER A 1 183 ? -4.328 22.084 -17.857 1.00 76.31 183 SER A C 1
ATOM 1381 O O . SER A 1 183 ? -3.448 22.295 -17.024 1.00 76.31 183 SER A O 1
ATOM 1383 N N . GLY A 1 184 ? -4.058 21.724 -19.115 1.00 72.12 184 GLY A N 1
ATOM 1384 C CA . GLY A 1 184 ? -2.706 21.488 -19.640 1.00 72.12 184 GLY A CA 1
ATOM 1385 C C . GLY A 1 184 ? -2.289 20.016 -19.692 1.00 72.12 184 GLY A C 1
ATOM 1386 O O . GLY A 1 184 ? -1.205 19.726 -20.196 1.00 72.12 184 GLY A O 1
ATOM 1387 N N . TYR A 1 185 ? -3.153 19.108 -19.237 1.00 75.12 185 TYR A N 1
ATOM 1388 C CA . TYR A 1 185 ? -2.962 17.663 -19.311 1.00 75.12 185 TYR A CA 1
ATOM 1389 C C . TYR A 1 185 ? -4.112 17.019 -20.087 1.00 75.12 185 TYR A C 1
ATOM 1391 O O . TYR A 1 185 ? -5.230 17.531 -20.116 1.00 75.12 185 TYR A O 1
ATOM 1399 N N . SER A 1 186 ? -3.832 15.897 -20.739 1.00 72.69 186 SER A N 1
ATOM 1400 C CA . SER A 1 186 ? -4.822 15.126 -21.492 1.00 72.69 186 SER A CA 1
ATOM 1401 C C . SER A 1 186 ? -4.463 13.648 -21.459 1.00 72.69 186 SER A C 1
ATOM 1403 O O . SER A 1 186 ? -3.281 13.313 -21.383 1.00 72.69 186 SER A O 1
ATOM 1405 N N . HIS A 1 187 ? -5.465 12.782 -21.592 1.00 78.12 187 HIS A N 1
ATOM 1406 C CA . HIS A 1 187 ? -5.274 11.368 -21.911 1.00 78.12 187 HIS A CA 1
ATOM 1407 C C . HIS A 1 187 ? -4.617 11.245 -23.288 1.00 78.12 187 HIS A C 1
ATOM 1409 O O . HIS A 1 187 ? -5.287 11.339 -24.318 1.00 78.12 187 HIS A O 1
ATOM 1415 N N . TYR A 1 188 ? -3.293 11.088 -23.333 1.00 75.38 188 TYR A N 1
ATOM 1416 C CA . TYR A 1 188 ? -2.567 11.092 -24.606 1.00 75.38 188 TYR A CA 1
ATOM 1417 C C . TYR A 1 188 ? -2.872 9.858 -25.459 1.00 75.38 188 TYR A C 1
ATOM 1419 O O . TYR A 1 188 ? -2.932 9.955 -26.685 1.00 75.38 188 TYR A O 1
ATOM 1427 N N . ALA A 1 189 ? -3.041 8.698 -24.821 1.00 78.75 189 ALA A N 1
ATOM 1428 C CA . ALA A 1 189 ? -3.259 7.427 -25.503 1.00 78.75 189 ALA A CA 1
ATOM 1429 C C . ALA A 1 189 ? -3.867 6.370 -24.566 1.00 78.75 189 ALA A C 1
ATOM 1431 O O . ALA A 1 189 ? -3.306 5.282 -24.427 1.00 78.75 189 ALA A O 1
ATOM 1432 N N . ALA A 1 190 ? -4.999 6.684 -23.926 1.00 88.00 190 ALA A N 1
ATOM 1433 C CA . ALA A 1 190 ? -5.701 5.733 -23.067 1.00 88.00 190 ALA A CA 1
ATOM 1434 C C . ALA A 1 190 ? -5.951 4.400 -23.802 1.00 88.00 190 ALA A C 1
ATOM 1436 O O . ALA A 1 190 ? -6.520 4.359 -24.898 1.00 88.00 190 ALA A O 1
ATOM 1437 N N . ASN A 1 191 ? -5.520 3.297 -23.195 1.00 94.12 191 ASN A N 1
ATOM 1438 C CA . ASN A 1 191 ? -5.568 1.956 -23.761 1.00 94.12 191 ASN A CA 1
ATOM 1439 C C . ASN A 1 191 ? -6.174 0.958 -22.756 1.00 94.12 191 ASN A C 1
ATOM 1441 O O . ASN A 1 191 ? -5.447 0.199 -22.104 1.00 94.12 191 ASN A O 1
ATOM 1445 N N . PRO A 1 192 ? -7.517 0.899 -22.663 1.00 95.69 192 PRO A N 1
ATOM 1446 C CA . PRO A 1 192 ? -8.207 -0.001 -21.739 1.00 95.69 192 PRO A CA 1
ATOM 1447 C C . PRO A 1 192 ? -7.883 -1.484 -21.950 1.00 95.69 192 PRO A C 1
ATOM 1449 O O . PRO A 1 192 ? -7.830 -2.255 -20.993 1.00 95.69 192 PRO A O 1
ATOM 1452 N N . ALA A 1 193 ? -7.623 -1.900 -23.196 1.00 97.31 193 ALA A N 1
ATOM 1453 C CA . ALA A 1 193 ? -7.251 -3.280 -23.503 1.00 97.31 193 ALA A CA 1
ATOM 1454 C C . ALA A 1 193 ? -5.882 -3.647 -22.908 1.00 97.31 193 ALA A C 1
ATOM 1456 O O . ALA A 1 193 ? -5.712 -4.749 -22.381 1.00 97.31 193 ALA A O 1
ATOM 1457 N N . LEU A 1 194 ? -4.924 -2.714 -22.943 1.00 96.81 194 LEU A N 1
ATOM 1458 C CA . LEU A 1 194 ? -3.627 -2.885 -22.292 1.00 96.81 194 LEU A CA 1
ATOM 1459 C C . LEU A 1 194 ? -3.791 -2.977 -20.772 1.00 96.81 194 LEU A C 1
ATOM 1461 O O . LEU A 1 194 ? -3.270 -3.916 -20.170 1.00 96.81 194 LEU A O 1
ATOM 1465 N N . GLY A 1 195 ? -4.590 -2.090 -20.173 1.00 97.19 195 GLY A N 1
ATOM 1466 C CA . GLY A 1 195 ? -4.888 -2.131 -18.740 1.00 97.19 195 GLY A CA 1
ATOM 1467 C C . GLY A 1 195 ? -5.508 -3.455 -18.286 1.00 97.19 195 GLY A C 1
ATOM 1468 O O . GLY A 1 195 ? -5.035 -4.076 -17.332 1.00 97.19 195 GLY A O 1
ATOM 1469 N N . ALA A 1 196 ? -6.502 -3.960 -19.023 1.00 98.19 196 ALA A N 1
ATOM 1470 C CA . ALA A 1 196 ? -7.102 -5.269 -18.763 1.00 98.19 196 ALA A CA 1
ATOM 1471 C C . ALA A 1 196 ? -6.089 -6.424 -18.897 1.00 98.19 196 ALA A C 1
ATOM 1473 O O . ALA A 1 196 ? -6.160 -7.402 -18.144 1.00 98.19 196 ALA A O 1
ATOM 1474 N N . SER A 1 197 ? -5.126 -6.318 -19.821 1.00 98.50 197 SER A N 1
ATOM 1475 C CA . SER A 1 197 ? -4.058 -7.313 -19.979 1.00 98.50 197 SER A CA 1
ATOM 1476 C C . SER A 1 197 ? -3.094 -7.330 -18.787 1.00 98.50 197 SER A C 1
ATOM 1478 O O . SER A 1 197 ? -2.722 -8.409 -18.333 1.00 98.50 197 SER A O 1
ATOM 1480 N N . TYR A 1 198 ? -2.757 -6.168 -18.216 1.00 98.50 198 TYR A N 1
ATOM 1481 C CA . TYR A 1 198 ? -1.886 -6.065 -17.039 1.00 98.50 198 TYR A CA 1
ATOM 1482 C C . TYR A 1 198 ? -2.565 -6.604 -15.786 1.00 98.50 198 TYR A C 1
ATOM 1484 O O . TYR A 1 198 ? -1.973 -7.405 -15.065 1.00 98.50 198 TYR A O 1
ATOM 1492 N N . ALA A 1 199 ? -3.835 -6.258 -15.572 1.00 98.38 199 ALA A N 1
ATOM 1493 C CA . ALA A 1 199 ? -4.608 -6.814 -14.467 1.00 98.38 199 ALA A CA 1
ATOM 1494 C C . ALA A 1 199 ? -4.748 -8.344 -14.585 1.00 98.38 199 ALA A C 1
ATOM 1496 O O . ALA A 1 199 ? -4.589 -9.055 -13.596 1.00 98.38 199 ALA A O 1
ATOM 1497 N N . SER A 1 200 ? -4.968 -8.869 -15.798 1.00 98.56 200 SER A N 1
ATOM 1498 C CA . SER A 1 200 ? -5.014 -10.322 -16.037 1.00 98.56 200 SER A CA 1
ATOM 1499 C C . SER A 1 200 ? -3.662 -10.983 -15.781 1.00 98.56 200 SER A C 1
ATOM 1501 O O . SER A 1 200 ? -3.598 -11.991 -15.086 1.00 98.56 200 SER A O 1
ATOM 1503 N N . TYR A 1 201 ? -2.567 -10.374 -16.247 1.00 98.44 201 TYR A N 1
ATOM 1504 C CA . TYR A 1 201 ? -1.220 -10.865 -15.968 1.00 98.44 201 TYR A CA 1
ATOM 1505 C C . TYR A 1 201 ? -0.963 -10.987 -14.462 1.00 98.44 201 TYR A C 1
ATOM 1507 O O . TYR A 1 201 ? -0.450 -12.016 -14.027 1.00 98.44 201 TYR A O 1
ATOM 1515 N N . ILE A 1 202 ? -1.339 -9.975 -13.672 1.00 98.44 202 ILE A N 1
ATOM 1516 C CA . ILE A 1 202 ? -1.162 -9.995 -12.214 1.00 98.44 202 ILE A CA 1
ATOM 1517 C C . ILE A 1 202 ? -1.993 -11.113 -11.582 1.00 98.44 202 ILE A C 1
ATOM 1519 O O . ILE A 1 202 ? -1.438 -11.915 -10.835 1.00 98.44 202 ILE A O 1
ATOM 1523 N N . ARG A 1 203 ? -3.289 -11.205 -11.909 1.00 98.12 203 ARG A N 1
ATOM 1524 C CA . ARG A 1 203 ? -4.182 -12.255 -11.384 1.00 98.12 203 ARG A CA 1
ATOM 1525 C C . ARG A 1 203 ? -3.645 -13.663 -11.640 1.00 98.12 203 ARG A C 1
ATOM 1527 O O . ARG A 1 203 ? -3.713 -14.506 -10.752 1.00 98.12 203 ARG A O 1
ATOM 1534 N N . ASP A 1 204 ? -3.103 -13.892 -12.833 1.00 97.94 204 ASP A N 1
ATOM 1535 C CA . ASP A 1 204 ? -2.739 -15.233 -13.293 1.00 97.94 204 ASP A CA 1
ATOM 1536 C C . ASP A 1 204 ? -1.286 -15.619 -12.967 1.00 97.94 204 ASP A C 1
ATOM 1538 O O . ASP A 1 204 ? -0.971 -16.807 -12.891 1.00 97.94 204 ASP A O 1
ATOM 1542 N N . ASN A 1 205 ? -0.380 -14.642 -12.812 1.00 97.50 205 ASN A N 1
ATOM 1543 C CA . ASN A 1 205 ? 1.065 -14.904 -12.771 1.00 97.50 205 ASN A CA 1
ATOM 1544 C C . ASN A 1 205 ? 1.814 -14.256 -11.605 1.00 97.50 205 ASN A C 1
ATOM 1546 O O . ASN A 1 205 ? 2.954 -14.663 -11.365 1.00 97.50 205 ASN A O 1
ATOM 1550 N N . ALA A 1 206 ? 1.258 -13.245 -10.926 1.00 97.38 206 ALA A N 1
ATOM 1551 C CA . ALA A 1 206 ? 2.004 -12.548 -9.884 1.00 97.38 206 ALA A CA 1
ATOM 1552 C C . ALA A 1 206 ? 2.273 -13.461 -8.686 1.00 97.38 206 ALA A C 1
ATOM 1554 O O . ALA A 1 206 ? 1.422 -14.234 -8.249 1.00 97.38 206 ALA A O 1
ATOM 1555 N N . VAL A 1 207 ? 3.475 -13.338 -8.133 1.00 97.69 207 VAL A N 1
ATOM 1556 C CA . VAL A 1 207 ? 3.901 -14.085 -6.952 1.00 97.69 207 VAL A CA 1
ATOM 1557 C C . VAL A 1 207 ? 4.251 -13.093 -5.863 1.00 97.69 207 VAL A C 1
ATOM 1559 O O . VAL A 1 207 ? 5.133 -12.254 -6.036 1.00 97.69 207 VAL A O 1
ATOM 1562 N N . LEU A 1 208 ? 3.592 -13.198 -4.715 1.00 97.69 208 LEU A N 1
ATOM 1563 C CA . LEU A 1 208 ? 3.971 -12.396 -3.563 1.00 97.69 208 LEU A CA 1
ATOM 1564 C C . LEU A 1 208 ? 5.309 -12.886 -2.996 1.00 97.69 208 LEU A C 1
ATOM 1566 O O . LEU A 1 208 ? 5.452 -14.050 -2.618 1.00 97.69 208 LEU A O 1
ATOM 1570 N N . GLY A 1 209 ? 6.284 -11.992 -2.904 1.00 96.88 209 GLY A N 1
ATOM 1571 C CA . GLY A 1 209 ? 7.579 -12.285 -2.309 1.00 96.88 209 GLY A CA 1
ATOM 1572 C C . GLY A 1 209 ? 8.634 -11.269 -2.712 1.00 96.88 209 GLY A C 1
ATOM 1573 O O . GLY A 1 209 ? 8.570 -10.693 -3.794 1.00 96.88 209 GLY A O 1
ATOM 1574 N N . TYR A 1 210 ? 9.624 -11.068 -1.843 1.00 96.94 210 TYR A N 1
ATOM 1575 C CA . TYR A 1 210 ? 10.732 -10.167 -2.145 1.00 96.94 210 TYR A CA 1
ATOM 1576 C C . TYR A 1 210 ? 11.439 -10.603 -3.438 1.00 96.94 210 TYR A C 1
ATOM 1578 O O . TYR A 1 210 ? 11.789 -11.787 -3.563 1.00 96.94 210 TYR A O 1
ATOM 1586 N N . PRO A 1 211 ? 11.644 -9.683 -4.396 1.00 97.06 211 PRO A N 1
ATOM 1587 C CA . PRO A 1 211 ? 12.418 -9.974 -5.590 1.00 97.06 211 PRO A CA 1
ATOM 1588 C C . PRO A 1 211 ? 13.854 -10.371 -5.252 1.00 97.06 211 PRO A C 1
ATOM 1590 O O . PRO A 1 211 ? 14.462 -9.884 -4.297 1.00 97.06 211 PRO A O 1
ATOM 1593 N N . LEU A 1 212 ? 14.401 -11.275 -6.055 1.00 97.25 212 LEU A N 1
ATOM 1594 C CA . LEU A 1 212 ? 15.797 -11.671 -5.994 1.00 97.25 212 LEU A CA 1
ATOM 1595 C C . LEU A 1 212 ? 16.667 -10.540 -6.538 1.00 97.25 212 LEU A C 1
ATOM 1597 O O . LEU A 1 212 ? 16.394 -9.987 -7.611 1.00 97.25 212 LEU A O 1
ATOM 1601 N N . THR A 1 213 ? 17.734 -10.239 -5.810 1.00 96.56 213 THR A N 1
ATOM 1602 C CA . THR A 1 213 ? 18.715 -9.224 -6.176 1.00 96.56 213 THR A CA 1
ATOM 1603 C C . THR A 1 213 ? 20.085 -9.848 -6.409 1.00 96.56 213 THR A C 1
ATOM 1605 O O . THR A 1 213 ? 20.428 -10.869 -5.811 1.00 96.56 213 THR A O 1
ATOM 1608 N N . ASP A 1 214 ? 20.878 -9.233 -7.279 1.00 95.62 214 ASP A N 1
ATOM 1609 C CA . ASP A 1 214 ? 22.281 -9.587 -7.470 1.00 95.62 214 ASP A CA 1
ATOM 1610 C C . ASP A 1 214 ? 23.177 -9.002 -6.361 1.00 95.62 214 ASP A C 1
ATOM 1612 O O . ASP A 1 214 ? 22.707 -8.412 -5.385 1.00 95.62 214 ASP A O 1
ATOM 1616 N N . SER A 1 215 ? 24.495 -9.181 -6.495 1.00 95.50 215 SER A N 1
ATOM 1617 C CA . SER A 1 215 ? 25.484 -8.686 -5.528 1.00 95.50 215 SER A CA 1
ATOM 1618 C C . SER A 1 215 ? 25.554 -7.160 -5.423 1.00 95.50 215 SER A C 1
ATOM 1620 O O . SER A 1 215 ? 26.157 -6.654 -4.481 1.00 95.50 215 SER A O 1
ATOM 1622 N N . GLU A 1 216 ? 24.983 -6.428 -6.382 1.00 92.56 216 GLU A N 1
ATOM 1623 C CA . GLU A 1 216 ? 24.876 -4.966 -6.367 1.00 92.56 216 GLU A CA 1
ATOM 1624 C C . GLU A 1 216 ? 23.497 -4.496 -5.875 1.00 92.56 216 GLU A C 1
ATOM 1626 O O . GLU A 1 216 ? 23.174 -3.321 -6.034 1.00 92.56 216 GLU A O 1
ATOM 1631 N N . HIS A 1 217 ? 22.679 -5.393 -5.304 1.00 91.75 217 HIS A N 1
ATOM 1632 C CA . HIS A 1 217 ? 21.302 -5.124 -4.857 1.00 91.75 217 HIS A CA 1
ATOM 1633 C C . HIS A 1 217 ? 20.321 -4.769 -5.995 1.00 91.75 217 HIS A C 1
ATOM 1635 O O . HIS A 1 217 ? 19.181 -4.375 -5.760 1.00 91.75 217 HIS A O 1
ATOM 1641 N N . ALA A 1 218 ? 20.706 -4.966 -7.258 1.00 94.50 218 ALA A N 1
ATOM 1642 C CA . ALA A 1 218 ? 19.794 -4.775 -8.380 1.00 94.50 218 ALA A CA 1
ATOM 1643 C C . ALA A 1 218 ? 18.883 -5.999 -8.552 1.00 94.50 218 ALA A C 1
ATOM 1645 O O . ALA A 1 218 ? 19.336 -7.136 -8.428 1.00 94.50 218 ALA A O 1
ATOM 1646 N N . ALA A 1 219 ? 17.607 -5.780 -8.882 1.00 95.44 219 ALA A N 1
ATOM 1647 C CA . ALA A 1 219 ? 16.690 -6.862 -9.235 1.00 95.44 219 ALA A CA 1
ATOM 1648 C C . ALA A 1 219 ? 17.219 -7.652 -10.446 1.00 95.44 219 ALA A C 1
ATOM 1650 O O . ALA A 1 219 ? 17.582 -7.069 -11.470 1.00 95.44 219 ALA A O 1
ATOM 1651 N N . ILE A 1 220 ? 17.254 -8.979 -10.318 1.00 97.06 220 ILE A N 1
ATOM 1652 C CA . ILE A 1 220 ? 17.732 -9.888 -11.365 1.00 97.06 220 ILE A CA 1
ATOM 1653 C C . ILE A 1 220 ? 16.669 -10.011 -12.463 1.00 97.06 220 ILE A C 1
ATOM 1655 O O . ILE A 1 220 ? 15.507 -10.289 -12.169 1.00 97.06 220 ILE A O 1
ATOM 1659 N N . ASP A 1 221 ? 17.071 -9.877 -13.726 1.00 97.06 221 ASP A N 1
ATOM 1660 C CA . ASP A 1 221 ? 16.178 -10.084 -14.869 1.00 97.06 221 ASP A CA 1
ATOM 1661 C C . ASP A 1 221 ? 15.980 -11.580 -15.162 1.00 97.06 221 ASP A C 1
ATOM 1663 O O . ASP A 1 221 ? 16.795 -12.222 -15.828 1.00 97.06 221 ASP A O 1
ATOM 1667 N N . THR A 1 222 ? 14.895 -12.150 -14.642 1.00 97.81 222 THR A N 1
ATOM 1668 C CA . THR A 1 222 ? 14.372 -13.453 -15.070 1.00 97.81 222 THR A CA 1
ATOM 1669 C C . THR A 1 222 ? 12.855 -13.406 -15.125 1.00 97.81 222 THR A C 1
ATOM 1671 O O . THR A 1 222 ? 12.218 -12.631 -14.414 1.00 97.81 222 THR A O 1
ATOM 1674 N N . GLU A 1 223 ? 12.252 -14.274 -15.934 1.00 96.25 223 GLU A N 1
ATOM 1675 C CA . GLU A 1 223 ? 10.795 -14.382 -16.028 1.00 96.25 223 GLU A CA 1
ATOM 1676 C C . GLU A 1 223 ? 10.135 -14.616 -14.658 1.00 96.25 223 GLU A C 1
ATOM 1678 O O . GLU A 1 223 ? 9.167 -13.940 -14.319 1.00 96.25 223 GLU A O 1
ATOM 1683 N N . GLU A 1 224 ? 10.684 -15.522 -13.841 1.00 97.00 224 GLU A N 1
ATOM 1684 C CA . GLU A 1 224 ? 10.161 -15.788 -12.497 1.00 97.00 224 GLU A CA 1
ATOM 1685 C C . GLU A 1 224 ? 10.287 -14.560 -11.588 1.00 97.00 224 GLU A C 1
ATOM 1687 O O . GLU A 1 224 ? 9.347 -14.213 -10.877 1.00 97.00 224 GLU A O 1
ATOM 1692 N N . ASN A 1 225 ? 11.432 -13.874 -11.614 1.00 98.00 225 ASN A N 1
ATOM 1693 C CA . ASN A 1 225 ? 11.652 -12.724 -10.746 1.00 98.00 225 ASN A CA 1
ATOM 1694 C C . ASN A 1 225 ? 10.803 -11.516 -11.165 1.00 98.00 225 ASN A C 1
ATOM 1696 O O . ASN A 1 225 ? 10.282 -10.802 -10.315 1.00 98.00 225 ASN A O 1
ATOM 1700 N N . ASN A 1 226 ? 10.578 -11.334 -12.468 1.00 98.25 226 ASN A N 1
ATOM 1701 C CA . ASN A 1 226 ? 9.726 -10.276 -13.013 1.00 98.25 226 ASN A CA 1
ATOM 1702 C C . ASN A 1 226 ? 8.235 -10.454 -12.665 1.00 98.25 226 ASN A C 1
ATOM 1704 O O . ASN A 1 226 ? 7.469 -9.497 -12.779 1.00 98.25 226 ASN A O 1
ATOM 1708 N N . ARG A 1 227 ? 7.817 -11.646 -12.214 1.00 98.19 227 ARG A N 1
ATOM 1709 C CA . ARG A 1 227 ? 6.473 -11.917 -11.670 1.00 98.19 227 ARG A CA 1
ATOM 1710 C C . ARG A 1 227 ? 6.341 -11.583 -10.183 1.00 98.19 227 ARG A C 1
ATOM 1712 O O . ARG A 1 227 ? 5.226 -11.588 -9.665 1.00 98.19 227 ARG A O 1
ATOM 1719 N N . ARG A 1 228 ? 7.448 -11.334 -9.479 1.00 98.31 228 ARG A N 1
ATOM 1720 C CA . ARG A 1 228 ? 7.418 -11.108 -8.033 1.00 98.31 228 ARG A CA 1
ATOM 1721 C C . ARG A 1 228 ? 6.930 -9.709 -7.705 1.00 98.31 228 ARG A C 1
ATOM 1723 O O . ARG A 1 228 ? 7.389 -8.743 -8.302 1.00 98.31 228 ARG A O 1
ATOM 1730 N N . ILE A 1 229 ? 6.037 -9.614 -6.732 1.00 98.44 229 ILE A N 1
ATOM 1731 C CA . ILE A 1 229 ? 5.625 -8.359 -6.112 1.00 98.44 229 ILE A CA 1
ATOM 1732 C C . ILE A 1 229 ? 6.090 -8.415 -4.667 1.00 98.44 229 ILE A C 1
ATOM 1734 O O . ILE A 1 229 ? 5.719 -9.332 -3.924 1.00 98.44 229 ILE A O 1
ATOM 1738 N N . SER A 1 230 ? 6.916 -7.451 -4.272 1.00 98.00 230 SER A N 1
ATOM 1739 C CA . SER A 1 230 ? 7.343 -7.347 -2.886 1.00 98.00 230 SER A CA 1
ATOM 1740 C C . SER A 1 230 ? 6.133 -7.188 -1.954 1.00 98.00 230 SER A C 1
ATOM 1742 O O . SER A 1 230 ? 5.239 -6.396 -2.257 1.00 98.00 230 SER A O 1
ATOM 1744 N N . PRO A 1 231 ? 6.072 -7.908 -0.815 1.00 97.31 231 PRO A N 1
ATOM 1745 C CA . PRO A 1 231 ? 4.959 -7.784 0.122 1.00 97.31 231 PRO A CA 1
ATOM 1746 C C . PRO A 1 231 ? 4.783 -6.373 0.665 1.00 97.31 231 PRO A C 1
ATOM 1748 O O . PRO A 1 231 ? 3.673 -5.983 1.008 1.00 97.31 231 PRO A O 1
ATOM 1751 N N . HIS A 1 232 ? 5.878 -5.622 0.745 1.00 97.25 232 HIS A N 1
ATOM 1752 C CA . HIS A 1 232 ? 5.891 -4.270 1.256 1.00 97.25 232 HIS A CA 1
ATOM 1753 C C . HIS A 1 232 ? 7.036 -3.515 0.585 1.00 97.25 232 HIS A C 1
ATOM 1755 O O . HIS A 1 232 ? 8.208 -3.790 0.845 1.00 97.25 232 HIS A O 1
ATOM 1761 N N . PHE A 1 233 ? 6.707 -2.585 -0.305 1.00 97.94 233 PHE A N 1
ATOM 1762 C CA . PHE A 1 233 ? 7.703 -1.776 -0.997 1.00 97.94 233 PHE A CA 1
ATOM 1763 C C . PHE A 1 233 ? 7.312 -0.310 -1.036 1.00 97.94 233 PHE A C 1
ATOM 1765 O O . PHE A 1 233 ? 6.142 0.055 -0.935 1.00 97.94 233 PHE A O 1
ATOM 1772 N N . MET A 1 234 ? 8.323 0.531 -1.200 1.00 98.38 234 MET A N 1
ATOM 1773 C CA . MET A 1 234 ? 8.176 1.964 -1.380 1.00 98.38 234 MET A CA 1
ATOM 1774 C C . MET A 1 234 ? 8.696 2.352 -2.756 1.00 98.38 234 MET A C 1
ATOM 1776 O O . MET A 1 234 ? 9.809 1.990 -3.120 1.00 98.38 234 MET A O 1
ATOM 1780 N N . LEU A 1 235 ? 7.899 3.098 -3.508 1.00 98.12 235 LEU A N 1
ATOM 1781 C CA . LEU A 1 235 ? 8.283 3.783 -4.732 1.00 98.12 235 LEU A CA 1
ATOM 1782 C C . LEU A 1 235 ? 8.828 5.167 -4.376 1.00 98.12 235 LEU A C 1
ATOM 1784 O O . LEU A 1 235 ? 8.208 5.897 -3.599 1.00 98.12 235 LEU A O 1
ATOM 1788 N N . ALA A 1 236 ? 9.959 5.534 -4.978 1.00 97.12 236 ALA A N 1
ATOM 1789 C CA . ALA A 1 236 ? 10.601 6.833 -4.800 1.00 97.12 236 ALA A CA 1
ATOM 1790 C C . ALA A 1 236 ? 9.624 7.984 -5.071 1.00 97.12 236 ALA A C 1
ATOM 1792 O O . ALA A 1 236 ? 8.640 7.809 -5.799 1.00 97.12 236 ALA A O 1
ATOM 1793 N N . SER A 1 237 ? 9.889 9.186 -4.562 1.00 95.38 237 SER A N 1
ATOM 1794 C CA . SER A 1 237 ? 9.094 10.343 -4.984 1.00 95.38 237 SER A CA 1
ATOM 1795 C C . SER A 1 237 ? 9.427 10.764 -6.417 1.00 95.38 237 SER A C 1
ATOM 1797 O O . SER A 1 237 ? 10.240 10.144 -7.113 1.00 95.38 237 SER A O 1
ATOM 1799 N N . GLN A 1 238 ? 8.790 11.831 -6.899 1.00 91.44 238 GLN A N 1
ATOM 1800 C CA . GLN A 1 238 ? 9.101 12.375 -8.214 1.00 91.44 238 GLN A CA 1
ATOM 1801 C C . GLN A 1 238 ? 10.560 12.870 -8.297 1.00 91.44 238 GLN A C 1
ATOM 1803 O O . GLN A 1 238 ? 11.102 12.953 -9.398 1.00 91.44 238 GLN A O 1
ATOM 1808 N N . HIS A 1 239 ? 11.229 13.106 -7.157 1.00 91.19 239 HIS A N 1
ATOM 1809 C CA . HIS A 1 239 ? 12.674 13.347 -7.080 1.00 91.19 239 HIS A CA 1
ATOM 1810 C C . HIS A 1 239 ? 13.500 12.216 -7.722 1.00 91.19 239 HIS A C 1
ATOM 1812 O O . HIS A 1 239 ? 14.507 12.470 -8.386 1.00 91.19 239 HIS A O 1
ATOM 1818 N N . GLY A 1 240 ? 13.040 10.969 -7.595 1.00 88.69 240 GLY A N 1
ATOM 1819 C CA . GLY A 1 240 ? 13.721 9.790 -8.129 1.00 88.69 240 GLY A CA 1
ATOM 1820 C C . GLY A 1 240 ? 13.442 9.494 -9.595 1.00 88.69 240 GLY A C 1
ATOM 1821 O O . GLY A 1 240 ? 14.059 8.587 -10.155 1.00 88.69 240 GLY A O 1
ATOM 1822 N N . THR A 1 241 ? 12.535 10.237 -10.233 1.00 88.31 241 THR A N 1
ATOM 1823 C CA . THR A 1 241 ? 12.163 9.987 -11.628 1.00 88.31 241 THR A CA 1
ATOM 1824 C C . THR A 1 241 ? 13.195 10.572 -12.586 1.00 88.31 241 THR A C 1
ATOM 1826 O O . THR A 1 241 ? 13.570 11.739 -12.484 1.00 88.31 241 THR A O 1
ATOM 1829 N N . THR A 1 242 ? 13.638 9.777 -13.558 1.00 87.19 242 THR A N 1
ATOM 1830 C CA . THR A 1 242 ? 14.566 10.238 -14.601 1.00 87.19 242 THR A CA 1
ATOM 1831 C C . THR A 1 242 ? 13.849 10.706 -15.863 1.00 87.19 242 THR A C 1
ATOM 1833 O O . THR A 1 242 ? 12.716 10.318 -16.143 1.00 87.19 242 THR A O 1
ATOM 1836 N N . THR A 1 243 ? 14.559 11.457 -16.706 1.00 86.31 243 THR A N 1
ATOM 1837 C CA . THR A 1 243 ? 14.259 11.507 -18.144 1.00 86.31 243 THR A CA 1
ATOM 1838 C C . THR A 1 243 ? 14.505 10.137 -18.800 1.00 86.31 243 THR A C 1
ATOM 1840 O O . THR A 1 243 ? 15.028 9.215 -18.164 1.00 86.31 243 THR A O 1
ATOM 1843 N N . ALA A 1 244 ? 14.125 9.989 -20.073 1.00 89.25 244 ALA A N 1
ATOM 1844 C CA . ALA A 1 244 ? 14.330 8.749 -20.816 1.00 89.25 244 ALA A CA 1
ATOM 1845 C C . ALA A 1 244 ? 15.821 8.387 -20.943 1.00 89.25 244 ALA A C 1
ATOM 1847 O O . ALA A 1 244 ? 16.628 9.226 -21.347 1.00 89.25 244 ALA A O 1
ATOM 1848 N N . SER A 1 245 ? 16.167 7.140 -20.624 1.00 92.94 245 SER A N 1
ATOM 1849 C CA . SER A 1 245 ? 17.520 6.591 -20.754 1.00 92.94 245 SER A CA 1
ATOM 1850 C C . SER A 1 245 ? 17.489 5.089 -21.063 1.00 92.94 245 SER A C 1
ATOM 1852 O O . SER A 1 245 ? 16.419 4.484 -21.170 1.00 92.94 245 SER A O 1
ATOM 1854 N N . THR A 1 246 ? 18.663 4.474 -21.208 1.00 95.88 246 THR A N 1
ATOM 1855 C CA . THR A 1 246 ? 18.820 3.033 -21.454 1.00 95.88 246 THR A CA 1
ATOM 1856 C C . THR A 1 246 ? 18.646 2.211 -20.175 1.00 95.88 246 THR A C 1
ATOM 1858 O O . THR A 1 246 ? 18.905 2.703 -19.076 1.00 95.88 246 THR A O 1
ATOM 1861 N N . TYR A 1 247 ? 18.302 0.926 -20.321 1.00 96.69 247 TYR A N 1
ATOM 1862 C CA . TYR A 1 247 ? 18.165 -0.021 -19.206 1.00 96.69 247 TYR A CA 1
ATOM 1863 C C . TYR A 1 247 ? 19.365 0.007 -18.245 1.00 96.69 247 TYR A C 1
ATOM 1865 O O . TYR A 1 247 ? 19.205 0.163 -17.037 1.00 96.69 247 TYR A O 1
ATOM 1873 N N . THR A 1 248 ? 20.591 -0.074 -18.776 1.00 96.19 248 THR A N 1
ATOM 1874 C CA . THR A 1 248 ? 21.818 -0.086 -17.964 1.00 96.19 248 THR A CA 1
ATOM 1875 C C . THR A 1 248 ? 21.987 1.196 -17.151 1.00 96.19 248 THR A C 1
ATOM 1877 O O . THR A 1 248 ? 22.356 1.137 -15.979 1.00 96.19 248 THR A O 1
ATOM 1880 N N . ALA A 1 249 ? 21.699 2.356 -17.747 1.00 96.31 249 ALA A N 1
ATOM 1881 C CA . ALA A 1 249 ? 21.784 3.634 -17.048 1.00 96.31 249 ALA A CA 1
ATOM 1882 C C . ALA A 1 249 ? 20.705 3.756 -15.960 1.00 96.31 249 ALA A C 1
ATOM 1884 O O . ALA A 1 249 ? 20.994 4.235 -14.866 1.00 96.31 249 ALA A O 1
ATOM 1885 N N . SER A 1 250 ? 19.491 3.274 -16.228 1.00 96.38 250 SER A N 1
ATOM 1886 C CA . SER A 1 250 ? 18.398 3.227 -15.253 1.00 96.38 250 SER A CA 1
ATOM 1887 C C . SER A 1 250 ? 18.686 2.277 -14.087 1.00 96.38 250 SER A C 1
ATOM 1889 O O . SER A 1 250 ? 18.438 2.638 -12.936 1.00 96.38 250 SER A O 1
ATOM 1891 N N . ARG A 1 251 ? 19.304 1.117 -14.348 1.00 95.88 251 ARG A N 1
ATOM 1892 C CA . ARG A 1 251 ? 19.772 0.190 -13.305 1.00 95.88 251 ARG A CA 1
ATOM 1893 C C . ARG A 1 251 ? 20.804 0.853 -12.393 1.00 95.88 251 ARG A C 1
ATOM 1895 O O . ARG A 1 251 ? 20.661 0.794 -11.176 1.00 95.88 251 ARG A O 1
ATOM 1902 N N . ILE A 1 252 ? 21.807 1.517 -12.976 1.00 95.88 252 ILE A N 1
ATOM 1903 C CA . ILE A 1 252 ? 22.835 2.261 -12.227 1.00 95.88 252 ILE A CA 1
ATOM 1904 C C . ILE A 1 252 ? 22.202 3.391 -11.412 1.00 95.88 252 ILE A C 1
ATOM 1906 O O . ILE A 1 252 ? 22.516 3.537 -10.234 1.00 95.88 252 ILE A O 1
ATOM 1910 N N . LYS A 1 253 ? 21.273 4.151 -12.007 1.00 95.62 253 LYS A N 1
ATOM 1911 C CA . LYS A 1 253 ? 20.552 5.211 -11.300 1.00 95.62 253 LYS A CA 1
ATOM 1912 C C . LYS A 1 253 ? 19.880 4.674 -10.045 1.00 95.62 253 LYS A C 1
ATOM 1914 O O . LYS A 1 253 ? 20.036 5.307 -9.013 1.00 95.62 253 LYS A O 1
ATOM 1919 N N . CYS A 1 254 ? 19.150 3.559 -10.127 1.00 97.44 254 CYS A N 1
ATOM 1920 C CA . CYS A 1 254 ? 18.467 3.018 -8.954 1.00 97.44 254 CYS A CA 1
ATOM 1921 C C . CYS A 1 254 ? 19.426 2.476 -7.904 1.00 97.44 254 CYS A C 1
ATOM 1923 O O . CYS A 1 254 ? 19.207 2.741 -6.732 1.00 97.44 254 CYS A O 1
ATOM 1925 N N . ARG A 1 255 ? 20.510 1.812 -8.312 1.00 95.50 255 ARG A N 1
ATOM 1926 C CA . ARG A 1 255 ? 21.554 1.357 -7.385 1.00 95.50 255 ARG A CA 1
ATOM 1927 C C . ARG A 1 255 ? 22.158 2.513 -6.579 1.00 95.50 255 ARG A C 1
ATOM 1929 O O . ARG A 1 255 ? 22.396 2.371 -5.388 1.00 95.50 255 ARG A O 1
ATOM 1936 N N . ASP A 1 256 ? 22.410 3.643 -7.236 1.00 95.88 256 ASP A N 1
ATOM 1937 C CA . ASP A 1 256 ? 23.080 4.799 -6.627 1.00 95.88 256 ASP A CA 1
ATOM 1938 C C . ASP A 1 256 ? 22.082 5.825 -6.050 1.00 95.88 256 ASP A C 1
ATOM 1940 O O . ASP A 1 256 ? 22.485 6.892 -5.578 1.00 95.88 256 ASP A O 1
ATOM 1944 N N . TYR A 1 257 ? 20.776 5.550 -6.131 1.00 96.81 257 TYR A N 1
ATOM 1945 C CA . TYR A 1 257 ? 19.739 6.476 -5.692 1.00 96.81 257 TYR A CA 1
ATOM 1946 C C . TYR A 1 257 ? 19.664 6.535 -4.166 1.00 96.81 257 TYR A C 1
ATOM 1948 O O . TYR A 1 257 ? 19.820 5.529 -3.478 1.00 96.81 257 TYR A O 1
ATOM 1956 N N . VAL A 1 258 ? 19.390 7.730 -3.646 1.00 96.81 258 VAL A N 1
ATOM 1957 C CA . VAL A 1 258 ? 19.089 7.962 -2.236 1.00 96.81 258 VAL A CA 1
ATOM 1958 C C . VAL A 1 258 ? 17.944 8.955 -2.127 1.00 96.81 258 VAL A C 1
ATOM 1960 O O . VAL A 1 258 ? 17.803 9.825 -2.986 1.00 96.81 258 VAL A O 1
ATOM 1963 N N . GLU A 1 259 ? 17.151 8.840 -1.070 1.00 96.75 259 GLU A N 1
ATOM 1964 C CA . GLU A 1 259 ? 16.055 9.765 -0.795 1.00 96.75 259 GLU A CA 1
ATOM 1965 C C . GLU A 1 259 ? 15.807 9.868 0.706 1.00 96.75 259 GLU A C 1
ATOM 1967 O O . GLU A 1 259 ? 15.909 8.870 1.424 1.00 96.75 259 GLU A O 1
ATOM 1972 N N . ARG A 1 260 ? 15.512 11.074 1.191 1.00 97.00 260 ARG A N 1
ATOM 1973 C CA . ARG A 1 260 ? 15.281 11.327 2.614 1.00 97.00 260 ARG A CA 1
ATOM 1974 C C . ARG A 1 260 ? 13.802 11.482 2.932 1.00 97.00 260 ARG A C 1
ATOM 1976 O O . ARG A 1 260 ? 13.093 12.238 2.277 1.00 97.00 260 ARG A O 1
ATOM 1983 N N . ASP A 1 261 ? 13.364 10.851 4.010 1.00 96.81 261 ASP A N 1
ATOM 1984 C CA . ASP A 1 261 ? 12.040 11.054 4.586 1.00 96.81 261 ASP A CA 1
ATOM 1985 C C . ASP A 1 261 ? 11.963 12.384 5.358 1.00 96.81 261 ASP A C 1
ATOM 1987 O O . ASP A 1 261 ? 12.798 12.682 6.216 1.00 96.81 261 ASP A O 1
ATOM 1991 N N . ALA A 1 262 ? 10.953 13.202 5.067 1.00 96.88 262 ALA A N 1
ATOM 1992 C CA . ALA A 1 262 ? 10.745 14.505 5.699 1.00 96.88 262 ALA A CA 1
ATOM 1993 C C . ALA A 1 262 ? 10.206 14.422 7.135 1.00 96.88 262 ALA A C 1
ATOM 1995 O O . ALA A 1 262 ? 10.406 15.351 7.918 1.00 96.88 262 ALA A O 1
ATOM 1996 N N . THR A 1 263 ? 9.507 13.342 7.479 1.00 95.50 263 THR A N 1
ATOM 1997 C CA . THR A 1 263 ? 8.881 13.121 8.787 1.00 95.50 263 THR A CA 1
ATOM 1998 C C . THR A 1 263 ? 9.881 12.550 9.787 1.00 95.50 263 THR A C 1
ATOM 2000 O O . THR A 1 263 ? 9.954 13.018 10.922 1.00 95.50 263 THR A O 1
ATOM 2003 N N . THR A 1 264 ? 10.644 11.534 9.382 1.00 95.81 264 THR A N 1
ATOM 2004 C CA . THR A 1 264 ? 11.581 10.810 10.256 1.00 95.81 264 THR A CA 1
ATOM 2005 C C . THR A 1 264 ? 13.012 11.333 10.144 1.00 95.81 264 THR A C 1
ATOM 2007 O O . THR A 1 264 ? 13.791 11.189 11.086 1.00 95.81 264 THR A O 1
ATOM 2010 N N . GLY A 1 265 ? 13.368 11.958 9.015 1.00 95.75 265 GLY A N 1
ATOM 2011 C CA . GLY A 1 265 ? 14.738 12.362 8.693 1.00 95.75 265 GLY A CA 1
ATOM 2012 C C . GLY A 1 265 ? 15.633 11.208 8.224 1.00 95.75 265 GLY A C 1
ATOM 2013 O O . GLY A 1 265 ? 16.817 11.431 7.960 1.00 95.75 265 GLY A O 1
ATOM 2014 N N . GLU A 1 266 ? 15.097 9.989 8.124 1.00 96.62 266 GLU A N 1
ATOM 2015 C CA . GLU A 1 266 ? 15.826 8.810 7.662 1.00 96.62 266 GLU A CA 1
ATOM 2016 C C . GLU A 1 266 ? 16.209 8.946 6.182 1.00 96.62 266 GLU A C 1
ATOM 2018 O O . GLU A 1 266 ? 15.474 9.528 5.389 1.00 96.62 266 GLU A O 1
ATOM 2023 N N . THR A 1 267 ? 17.384 8.438 5.802 1.00 97.31 267 THR A N 1
ATOM 2024 C CA . THR A 1 267 ? 17.833 8.406 4.402 1.00 97.31 267 THR A CA 1
ATOM 2025 C C . THR A 1 267 ? 17.815 6.972 3.896 1.00 97.31 267 THR A C 1
ATOM 2027 O O . THR A 1 267 ? 18.540 6.126 4.417 1.00 97.31 267 THR A O 1
ATOM 2030 N N . TYR A 1 268 ? 17.022 6.722 2.861 1.00 97.06 268 TYR A N 1
ATOM 2031 C CA . TYR A 1 268 ? 16.907 5.433 2.191 1.00 97.06 268 TYR A CA 1
ATOM 2032 C C . TYR A 1 268 ? 17.900 5.346 1.034 1.00 97.06 268 TYR A C 1
ATOM 2034 O O . TYR A 1 268 ? 17.960 6.259 0.209 1.00 97.06 268 TYR A O 1
ATOM 2042 N N . SER A 1 269 ? 18.657 4.253 0.954 1.00 95.94 269 SER A N 1
ATOM 2043 C CA . SER A 1 269 ? 19.720 4.028 -0.045 1.00 95.94 269 SER A CA 1
ATOM 2044 C C . SER A 1 269 ? 19.722 2.612 -0.640 1.00 95.94 269 SER A C 1
ATOM 2046 O O . SER A 1 269 ? 20.648 2.223 -1.342 1.00 95.94 269 SER A O 1
ATOM 2048 N N . ASP A 1 270 ? 18.683 1.832 -0.357 1.00 95.75 270 ASP A N 1
ATOM 2049 C CA . ASP A 1 270 ? 18.490 0.421 -0.705 1.00 95.75 270 ASP A CA 1
ATOM 2050 C C . ASP A 1 270 ? 17.534 0.250 -1.900 1.00 95.75 270 ASP A C 1
ATOM 2052 O O . ASP A 1 270 ? 16.679 -0.641 -1.930 1.00 95.75 270 ASP A O 1
ATOM 2056 N N . TRP A 1 271 ? 17.674 1.124 -2.895 1.00 97.62 271 TRP A N 1
ATOM 2057 C CA . TRP A 1 271 ? 16.784 1.202 -4.047 1.00 97.62 271 TRP A CA 1
ATOM 2058 C C . TRP A 1 271 ? 17.196 0.251 -5.177 1.00 97.62 271 TRP A C 1
ATOM 2060 O O . TRP A 1 271 ? 18.369 -0.005 -5.439 1.00 97.62 271 TRP A O 1
ATOM 2070 N N . ARG A 1 272 ? 16.195 -0.245 -5.901 1.00 97.25 272 ARG A N 1
ATOM 2071 C CA . ARG A 1 272 ? 16.322 -1.113 -7.072 1.00 97.25 272 ARG A CA 1
ATOM 2072 C C . ARG A 1 272 ? 15.324 -0.700 -8.146 1.00 97.25 272 ARG A C 1
ATOM 2074 O O . ARG A 1 272 ? 14.399 0.078 -7.909 1.00 97.25 272 ARG A O 1
ATOM 2081 N N . MET A 1 273 ? 15.499 -1.234 -9.348 1.00 97.75 273 MET A N 1
ATOM 2082 C CA . MET A 1 273 ? 14.420 -1.164 -10.328 1.00 97.75 273 MET A CA 1
ATOM 2083 C C . MET A 1 273 ? 13.246 -2.043 -9.866 1.00 97.75 273 MET A C 1
ATOM 2085 O O . MET A 1 273 ? 13.477 -3.117 -9.292 1.00 97.75 273 MET A O 1
ATOM 2089 N N . PRO A 1 274 ? 12.003 -1.599 -10.094 1.00 98.31 274 PRO A N 1
ATOM 2090 C CA . PRO A 1 274 ? 10.824 -2.411 -9.826 1.00 98.31 274 PRO A CA 1
ATOM 2091 C C . PRO A 1 274 ? 10.770 -3.618 -10.755 1.00 98.31 274 PRO A C 1
ATOM 2093 O O . PRO A 1 274 ? 11.274 -3.565 -11.877 1.00 98.31 274 PRO A O 1
ATOM 2096 N N . THR A 1 275 ? 10.132 -4.696 -10.317 1.00 98.62 275 THR A N 1
ATOM 2097 C CA . THR A 1 275 ? 9.807 -5.808 -11.211 1.00 98.62 275 THR A CA 1
ATOM 2098 C C . THR A 1 275 ? 8.735 -5.397 -12.217 1.00 98.62 275 THR A C 1
ATOM 2100 O O . THR A 1 275 ? 8.051 -4.381 -12.064 1.00 98.62 275 THR A O 1
ATOM 2103 N N . GLN A 1 276 ? 8.565 -6.192 -13.272 1.00 98.50 276 GLN A N 1
ATOM 2104 C CA . GLN A 1 276 ? 7.494 -5.950 -14.237 1.00 98.50 276 GLN A CA 1
ATOM 2105 C C . GLN A 1 276 ? 6.111 -6.023 -13.577 1.00 98.50 276 GLN A C 1
ATOM 2107 O O . GLN A 1 276 ? 5.267 -5.168 -13.838 1.00 98.50 276 GLN A O 1
ATOM 2112 N N . ALA A 1 277 ? 5.893 -6.999 -12.691 1.00 98.50 277 ALA A N 1
ATOM 2113 C CA . ALA A 1 277 ? 4.644 -7.130 -11.949 1.00 98.50 277 ALA A CA 1
ATOM 2114 C C . ALA A 1 277 ? 4.390 -5.944 -11.001 1.00 98.50 277 ALA A C 1
ATOM 2116 O O . ALA A 1 277 ? 3.252 -5.494 -10.906 1.00 98.50 277 ALA A O 1
ATOM 2117 N N . GLU A 1 278 ? 5.425 -5.395 -10.352 1.00 98.69 278 GLU A N 1
ATOM 2118 C CA . GLU A 1 278 ? 5.299 -4.190 -9.515 1.00 98.69 278 GLU A CA 1
ATOM 2119 C C . GLU A 1 278 ? 4.888 -2.966 -10.346 1.00 98.69 278 GLU A C 1
ATOM 2121 O O . GLU A 1 278 ? 3.970 -2.246 -9.957 1.00 98.69 278 GLU A O 1
ATOM 2126 N N . ILE A 1 279 ? 5.500 -2.754 -11.519 1.00 98.31 279 ILE A N 1
ATOM 2127 C CA . ILE A 1 279 ? 5.104 -1.665 -12.428 1.00 98.31 279 ILE A CA 1
ATOM 2128 C C . ILE A 1 279 ? 3.665 -1.841 -12.927 1.00 98.31 279 ILE A C 1
ATOM 2130 O O . ILE A 1 279 ? 2.903 -0.876 -12.922 1.00 98.31 279 ILE A O 1
ATOM 2134 N N . TYR A 1 280 ? 3.275 -3.054 -13.330 1.00 98.56 280 TYR A N 1
ATOM 2135 C CA . TYR A 1 280 ? 1.897 -3.329 -13.748 1.00 98.56 280 TYR A CA 1
ATOM 2136 C C . TYR A 1 280 ? 0.906 -3.059 -12.626 1.00 98.56 280 TYR A C 1
ATOM 2138 O O . TYR A 1 280 ? -0.150 -2.487 -12.878 1.00 98.56 280 TYR A O 1
ATOM 2146 N N . LEU A 1 281 ? 1.243 -3.444 -11.394 1.00 98.31 281 LEU A N 1
ATOM 2147 C CA . LEU A 1 281 ? 0.384 -3.209 -10.244 1.00 98.31 281 LEU A CA 1
ATOM 2148 C C . LEU A 1 281 ? 0.182 -1.710 -10.011 1.00 98.31 281 LEU A C 1
ATOM 2150 O O . LEU A 1 281 ? -0.953 -1.278 -9.834 1.00 98.31 281 LEU A O 1
ATOM 2154 N N . ILE A 1 282 ? 1.257 -0.917 -10.067 1.00 98.00 282 ILE A N 1
ATOM 2155 C CA . ILE A 1 282 ? 1.177 0.542 -9.930 1.00 98.00 282 ILE A CA 1
ATOM 2156 C C . ILE A 1 282 ? 0.266 1.140 -11.008 1.00 98.00 282 ILE A C 1
ATOM 2158 O O . ILE A 1 282 ? -0.631 1.916 -10.678 1.00 98.00 282 ILE A O 1
ATOM 2162 N N . ASP A 1 283 ? 0.474 0.767 -12.276 1.00 97.81 283 ASP A N 1
ATOM 2163 C CA . ASP A 1 283 ? -0.301 1.313 -13.395 1.00 97.81 283 ASP A CA 1
ATOM 2164 C C . ASP A 1 283 ? -1.777 0.884 -13.334 1.00 97.81 283 ASP A C 1
ATOM 2166 O O . ASP A 1 283 ? -2.673 1.680 -13.604 1.00 97.81 283 ASP A O 1
ATOM 2170 N N . VAL A 1 284 ? -2.062 -0.355 -12.920 1.00 97.81 284 VAL A N 1
ATOM 2171 C CA . VAL A 1 284 ? -3.440 -0.828 -12.724 1.00 97.81 284 VAL A CA 1
ATOM 2172 C C . VAL A 1 284 ? -4.129 -0.048 -11.606 1.00 97.81 284 VAL A C 1
ATOM 2174 O O . VAL A 1 284 ? -5.229 0.458 -11.811 1.00 97.81 284 VAL A O 1
ATOM 2177 N N . LEU A 1 285 ? -3.490 0.083 -10.440 1.00 96.81 285 LEU A N 1
ATOM 2178 C CA . LEU A 1 285 ? -4.091 0.733 -9.272 1.00 96.81 285 LEU A CA 1
ATOM 2179 C C . LEU A 1 285 ? -4.419 2.201 -9.523 1.00 96.81 285 LEU A C 1
ATOM 2181 O O . LEU A 1 285 ? -5.538 2.626 -9.236 1.00 96.81 285 LEU A O 1
ATOM 2185 N N . GLN A 1 286 ? -3.495 2.960 -10.115 1.00 95.00 286 GLN A N 1
ATOM 2186 C CA . GLN A 1 286 ? -3.744 4.375 -10.392 1.00 95.00 286 GLN A CA 1
ATOM 2187 C C . GLN A 1 286 ? -4.884 4.593 -11.405 1.00 95.00 286 GLN A C 1
ATOM 2189 O O . GLN A 1 286 ? -5.498 5.653 -11.395 1.00 95.00 286 GLN A O 1
ATOM 2194 N N . ASN A 1 287 ? -5.232 3.593 -12.220 1.00 95.94 287 ASN A N 1
ATOM 2195 C CA . ASN A 1 287 ? -6.303 3.670 -13.222 1.00 95.94 287 ASN A CA 1
ATOM 2196 C C . ASN A 1 287 ? -7.587 2.912 -12.812 1.00 95.94 287 ASN A C 1
ATOM 2198 O O . ASN A 1 287 ? -8.462 2.666 -13.639 1.00 95.94 287 ASN A O 1
ATOM 2202 N N . ILE A 1 288 ? -7.738 2.547 -11.532 1.00 96.06 288 ILE A N 1
ATOM 2203 C CA . ILE A 1 288 ? -9.000 2.032 -10.968 1.00 96.06 288 ILE A CA 1
ATOM 2204 C C . ILE A 1 288 ? -9.772 3.180 -10.314 1.00 96.06 288 ILE A C 1
ATOM 2206 O O . ILE A 1 288 ? -9.246 3.828 -9.411 1.00 96.06 288 ILE A O 1
ATOM 2210 N N . ARG A 1 289 ? -11.023 3.418 -10.711 1.00 94.75 289 ARG A N 1
ATOM 2211 C CA . ARG A 1 289 ? -11.879 4.545 -10.286 1.00 94.75 289 ARG A CA 1
ATOM 2212 C C . ARG A 1 289 ? -12.007 4.691 -8.781 1.00 94.75 289 ARG A C 1
ATOM 2214 O O . ARG A 1 289 ? -11.934 5.781 -8.228 1.00 94.75 289 ARG A O 1
ATOM 2221 N N . ILE A 1 290 ? -12.176 3.559 -8.113 1.00 93.75 290 ILE A N 1
ATOM 2222 C CA . ILE A 1 290 ? -12.316 3.475 -6.662 1.00 93.75 290 ILE A CA 1
ATOM 2223 C C . ILE A 1 290 ? -10.984 3.733 -5.930 1.00 93.75 290 ILE A C 1
ATOM 2225 O O . ILE A 1 290 ? -10.988 4.125 -4.763 1.00 93.75 290 ILE A O 1
ATOM 2229 N N . CYS A 1 291 ? -9.838 3.550 -6.588 1.00 94.62 291 CYS A N 1
ATOM 2230 C CA . CYS A 1 291 ? -8.556 3.918 -6.005 1.00 94.62 291 CYS A CA 1
ATOM 2231 C C . CYS A 1 291 ? -8.412 5.442 -6.006 1.00 94.62 291 CYS A C 1
ATOM 2233 O O . CYS A 1 291 ? -8.277 6.068 -7.055 1.00 94.62 291 CYS A O 1
ATOM 2235 N N . GLU A 1 292 ? -8.410 6.042 -4.818 1.00 89.75 292 GLU A N 1
ATOM 2236 C CA . GLU A 1 292 ? -8.271 7.496 -4.654 1.00 89.75 292 GLU A CA 1
ATOM 2237 C C . GLU A 1 292 ? -6.844 7.994 -4.946 1.00 89.75 292 GLU A C 1
ATOM 2239 O O . GLU A 1 292 ? -6.623 9.192 -5.130 1.00 89.75 292 GLU A O 1
ATOM 2244 N N . VAL A 1 293 ? -5.857 7.091 -4.982 1.00 92.38 293 VAL A N 1
ATOM 2245 C CA . VAL A 1 293 ? -4.459 7.439 -5.248 1.00 92.38 293 VAL A CA 1
ATOM 2246 C C . VAL A 1 293 ? -4.194 7.399 -6.748 1.00 92.38 293 VAL A C 1
ATOM 2248 O O . VAL A 1 293 ? -4.109 6.336 -7.356 1.00 92.38 293 VAL A O 1
ATOM 2251 N N . LYS A 1 294 ? -4.026 8.584 -7.330 1.00 90.56 294 LYS A N 1
ATOM 2252 C CA . LYS A 1 294 ? -3.874 8.811 -8.770 1.00 90.56 294 LYS A CA 1
ATOM 2253 C C . LYS A 1 294 ? -2.531 9.458 -9.108 1.00 90.56 294 LYS A C 1
ATOM 2255 O O . LYS A 1 294 ? -1.878 10.019 -8.228 1.00 90.56 294 LYS A O 1
ATOM 2260 N N . GLY A 1 295 ? -2.140 9.417 -10.386 1.00 88.31 295 GLY A N 1
ATOM 2261 C CA . GLY A 1 295 ? -0.953 10.126 -10.888 1.00 88.31 295 GLY A CA 1
ATOM 2262 C C . GLY A 1 295 ? 0.354 9.694 -10.214 1.00 88.31 295 GLY A C 1
ATOM 2263 O O . GLY A 1 295 ? 1.181 10.535 -9.858 1.00 88.31 295 GLY A O 1
ATOM 2264 N N . ILE A 1 296 ? 0.527 8.387 -9.985 1.00 92.88 296 ILE A N 1
ATOM 2265 C CA . ILE A 1 296 ? 1.739 7.839 -9.363 1.00 92.88 296 ILE A CA 1
ATOM 2266 C C . ILE A 1 296 ? 2.879 7.850 -10.387 1.00 92.88 296 ILE A C 1
ATOM 2268 O O . ILE A 1 296 ? 3.967 8.350 -10.106 1.00 92.88 296 ILE A O 1
ATOM 2272 N N . LEU A 1 297 ? 2.625 7.319 -11.583 1.00 92.69 297 LEU A N 1
ATOM 2273 C CA . LEU A 1 297 ? 3.543 7.271 -12.718 1.00 92.69 297 LEU A CA 1
ATOM 2274 C C . LEU A 1 297 ? 2.810 7.793 -13.956 1.00 92.69 297 LEU A C 1
ATOM 2276 O O . LEU A 1 297 ? 1.838 7.199 -14.408 1.00 92.69 297 LEU A O 1
ATOM 2280 N N . GLU A 1 298 ? 3.265 8.923 -14.488 1.00 88.56 298 GLU A N 1
ATOM 2281 C CA . GLU A 1 298 ? 2.494 9.711 -15.460 1.00 88.56 298 GLU A CA 1
ATOM 2282 C C . GLU A 1 298 ? 3.062 9.672 -16.888 1.00 88.56 298 GLU A C 1
ATOM 2284 O O . GLU A 1 298 ? 2.414 10.138 -17.824 1.00 88.56 298 GLU A O 1
ATOM 2289 N N . GLY A 1 299 ? 4.288 9.174 -17.063 1.00 88.12 299 GLY A N 1
ATOM 2290 C CA . GLY A 1 299 ? 4.963 9.079 -18.358 1.00 88.12 299 GLY A CA 1
ATOM 2291 C C . GLY A 1 299 ? 4.514 7.888 -19.210 1.00 88.12 299 GLY A C 1
ATOM 2292 O O . GLY A 1 299 ? 3.878 6.959 -18.730 1.00 88.12 299 GLY A O 1
ATOM 2293 N N . ASN A 1 300 ? 4.907 7.894 -20.487 1.00 89.62 300 ASN A N 1
ATOM 2294 C CA . ASN A 1 300 ? 4.532 6.854 -21.455 1.00 89.62 300 ASN A CA 1
ATOM 2295 C C . ASN A 1 300 ? 5.215 5.501 -21.210 1.00 89.62 300 ASN A C 1
ATOM 2297 O O . ASN A 1 300 ? 4.606 4.460 -21.423 1.00 89.62 300 ASN A O 1
ATOM 2301 N N . TYR A 1 301 ? 6.489 5.510 -20.807 1.00 93.31 301 TYR A N 1
ATOM 2302 C CA . TYR A 1 301 ? 7.264 4.287 -20.615 1.00 93.31 301 TYR A CA 1
ATOM 2303 C C . TYR A 1 301 ? 8.099 4.356 -19.344 1.00 93.31 301 TYR A C 1
ATOM 2305 O O . TYR A 1 301 ? 8.817 5.341 -19.130 1.00 93.31 301 TYR A O 1
ATOM 2313 N N . TYR A 1 302 ? 8.082 3.267 -18.573 1.00 95.69 302 TYR A N 1
ATOM 2314 C CA . TYR A 1 302 ? 8.950 3.089 -17.412 1.00 95.69 302 TYR A CA 1
ATOM 2315 C C . TYR A 1 302 ? 9.708 1.765 -17.459 1.00 95.69 302 TYR A C 1
ATOM 2317 O O . TYR A 1 302 ? 9.161 0.710 -17.788 1.00 95.69 302 TYR A O 1
ATOM 2325 N N . TRP A 1 303 ? 10.988 1.822 -17.106 1.00 97.88 303 TRP A N 1
ATOM 2326 C CA . TRP A 1 303 ? 11.812 0.640 -16.918 1.00 97.88 303 TRP A CA 1
ATOM 2327 C C . TRP A 1 303 ? 11.352 -0.172 -15.710 1.00 97.88 303 TRP A C 1
ATOM 2329 O O . TRP A 1 303 ? 11.083 0.369 -14.637 1.00 97.88 303 TRP A O 1
ATOM 2339 N N . SER A 1 304 ? 11.345 -1.486 -15.905 1.00 98.06 304 SER A N 1
ATOM 2340 C CA . SER A 1 304 ? 11.325 -2.491 -14.847 1.00 98.06 304 SER A CA 1
ATOM 2341 C C . SER A 1 304 ? 12.639 -3.282 -14.889 1.00 98.06 304 SER A C 1
ATOM 2343 O O . SER A 1 304 ? 13.503 -2.989 -15.715 1.00 98.06 304 SER A O 1
ATOM 2345 N N . SER A 1 305 ? 12.795 -4.302 -14.046 1.00 97.00 305 SER A N 1
ATOM 2346 C CA . SER A 1 305 ? 13.897 -5.269 -14.126 1.00 97.00 305 SER A CA 1
ATOM 2347 C C . SER A 1 305 ? 13.882 -6.138 -15.382 1.00 97.00 305 SER A C 1
ATOM 2349 O O . SER A 1 305 ? 14.848 -6.855 -15.607 1.00 97.00 305 SER A O 1
ATOM 2351 N N . ASN A 1 306 ? 12.842 -6.069 -16.216 1.00 97.19 306 ASN A N 1
ATOM 2352 C CA . ASN A 1 306 ? 12.837 -6.733 -17.513 1.00 97.19 306 ASN A CA 1
ATOM 2353 C C . ASN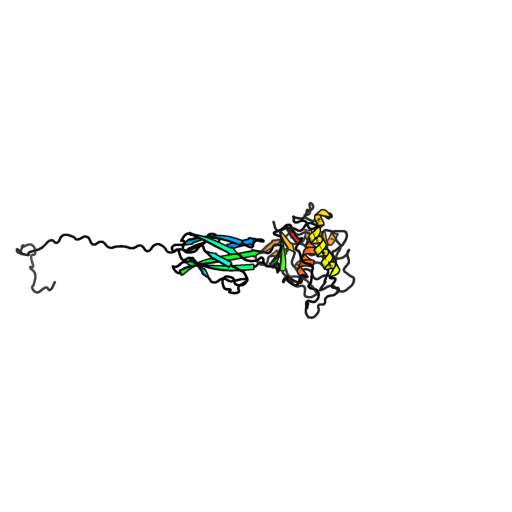 A 1 306 ? 13.655 -5.925 -18.539 1.00 97.19 306 ASN A C 1
ATOM 2355 O O . ASN A 1 306 ? 13.223 -4.863 -18.997 1.00 97.19 306 ASN A O 1
ATOM 2359 N N . ALA A 1 307 ? 14.818 -6.442 -18.942 1.00 95.25 307 ALA A N 1
ATOM 2360 C CA . ALA A 1 307 ? 15.709 -5.775 -19.890 1.00 95.25 307 ALA A CA 1
ATOM 2361 C C . ALA A 1 307 ? 15.237 -5.861 -21.350 1.00 95.25 307 ALA A C 1
ATOM 2363 O O . ALA A 1 307 ? 15.770 -5.147 -22.202 1.00 95.25 307 ALA A O 1
ATOM 2364 N N . SER A 1 308 ? 14.250 -6.712 -21.662 1.00 95.00 308 SER A N 1
ATOM 2365 C CA . SER A 1 308 ? 13.722 -6.859 -23.028 1.00 95.00 308 SER A CA 1
ATOM 2366 C C . SER A 1 308 ? 12.941 -5.632 -23.505 1.00 95.00 308 SER A C 1
ATOM 2368 O O . SER A 1 308 ? 12.889 -5.370 -24.708 1.00 95.00 308 SER A O 1
ATOM 2370 N N . GLY A 1 309 ? 12.374 -4.856 -22.577 1.00 95.44 309 GLY A N 1
ATOM 2371 C CA . GLY A 1 309 ? 11.718 -3.600 -22.898 1.00 95.44 309 GLY A CA 1
ATOM 2372 C C . GLY A 1 309 ? 11.020 -2.942 -21.712 1.00 95.44 309 GLY A C 1
ATOM 2373 O O . GLY A 1 309 ? 10.506 -3.604 -20.812 1.00 95.44 309 GLY A O 1
ATOM 2374 N N . ALA A 1 310 ? 10.979 -1.613 -21.740 1.00 96.75 310 ALA A N 1
ATOM 2375 C CA . ALA A 1 310 ? 10.218 -0.802 -20.807 1.00 96.75 310 ALA A CA 1
ATOM 2376 C C . ALA A 1 310 ? 8.709 -1.046 -20.949 1.00 96.75 310 ALA A C 1
ATOM 2378 O O . ALA A 1 310 ? 8.193 -1.298 -22.042 1.00 96.75 310 ALA A O 1
ATOM 2379 N N . VAL A 1 311 ? 7.996 -0.921 -19.833 1.00 96.81 311 VAL A N 1
ATOM 2380 C CA . VAL A 1 311 ? 6.541 -1.055 -19.780 1.00 96.81 311 VAL A CA 1
ATOM 2381 C C . VAL A 1 311 ? 5.898 0.183 -20.389 1.00 96.81 311 VAL A C 1
ATOM 2383 O O . VAL A 1 311 ? 6.219 1.295 -19.977 1.00 96.81 311 VAL A O 1
ATOM 2386 N N . ASN A 1 312 ? 4.989 -0.022 -21.344 1.00 95.00 312 ASN A N 1
ATOM 2387 C CA . ASN A 1 312 ? 4.122 1.028 -21.870 1.00 95.00 312 ASN A CA 1
ATOM 2388 C C . ASN A 1 312 ? 2.965 1.270 -20.898 1.00 95.00 312 ASN A C 1
ATOM 2390 O O . ASN A 1 312 ? 2.306 0.317 -20.496 1.00 95.00 312 ASN A O 1
ATOM 2394 N N . PHE A 1 313 ? 2.703 2.517 -20.544 1.00 94.19 313 PHE A N 1
ATOM 2395 C CA . PHE A 1 313 ? 1.639 2.850 -19.603 1.00 94.19 313 PHE A CA 1
ATOM 2396 C C . PHE A 1 313 ? 0.293 2.923 -20.309 1.00 94.19 313 PHE A C 1
ATOM 2398 O O . PHE A 1 313 ? 0.200 3.388 -21.448 1.00 94.19 313 PHE A O 1
ATOM 2405 N N . MET A 1 314 ? -0.750 2.424 -19.644 1.00 94.81 314 MET A N 1
ATOM 2406 C CA . MET A 1 314 ? -2.080 2.329 -20.244 1.00 94.81 314 MET A CA 1
ATOM 2407 C C . MET A 1 314 ? -2.753 3.684 -20.431 1.00 94.81 314 MET A C 1
ATOM 2409 O O . MET A 1 314 ? -3.586 3.805 -21.320 1.00 94.81 314 MET A O 1
ATOM 2413 N N . ASP A 1 315 ? -2.410 4.681 -19.619 1.00 91.88 315 ASP A N 1
ATOM 2414 C CA . ASP A 1 315 ? -2.996 6.016 -19.708 1.00 91.88 315 ASP A CA 1
ATOM 2415 C C . ASP A 1 315 ? -2.000 7.109 -19.275 1.00 91.88 315 ASP A C 1
ATOM 2417 O O . ASP A 1 315 ? -2.028 7.602 -18.144 1.00 91.88 315 ASP A O 1
ATOM 2421 N N . PRO A 1 316 ? -1.032 7.454 -20.142 1.00 89.25 316 PRO A N 1
ATOM 2422 C CA . PRO A 1 316 ? -0.019 8.444 -19.809 1.00 89.25 316 PRO A CA 1
ATOM 2423 C C . PRO A 1 316 ? -0.603 9.862 -19.780 1.00 89.25 316 PRO A C 1
ATOM 2425 O O . PRO A 1 316 ? -1.283 10.297 -20.714 1.00 89.25 316 PRO A O 1
ATOM 2428 N N . ARG A 1 317 ? -0.248 10.617 -18.734 1.00 84.81 317 ARG A N 1
ATOM 2429 C CA . ARG A 1 317 ? -0.655 12.021 -18.532 1.00 84.81 317 ARG A CA 1
ATOM 2430 C C . ARG A 1 317 ? 0.349 13.020 -19.090 1.00 84.81 317 ARG A C 1
ATOM 2432 O O . ARG A 1 317 ? -0.005 14.163 -19.376 1.00 84.81 317 ARG A O 1
ATOM 2439 N N . VAL A 1 318 ? 1.612 12.608 -19.222 1.00 78.94 318 VAL A N 1
ATOM 2440 C CA . VAL A 1 318 ? 2.705 13.440 -19.736 1.00 78.94 318 VAL A CA 1
ATOM 2441 C C . VAL A 1 318 ? 3.569 12.694 -20.754 1.00 78.94 318 VAL A C 1
ATOM 2443 O O . VAL A 1 318 ? 3.676 11.466 -20.757 1.00 78.94 318 VAL A O 1
ATOM 2446 N N . GLY A 1 319 ? 4.270 13.466 -21.587 1.00 65.12 319 GLY A N 1
ATOM 2447 C CA . GLY A 1 319 ? 5.345 12.957 -22.440 1.00 65.12 319 GLY A CA 1
ATOM 2448 C C . GLY A 1 319 ? 5.048 12.925 -23.938 1.00 65.12 319 GLY A C 1
ATOM 2449 O O . GLY A 1 319 ? 5.271 11.898 -24.577 1.00 65.12 319 GLY A O 1
ATOM 2450 N N . GLU A 1 320 ? 4.644 14.049 -24.538 1.00 57.78 320 GLU A N 1
ATOM 2451 C CA . GLU A 1 320 ? 4.677 14.152 -26.001 1.00 57.78 320 GLU A CA 1
ATOM 2452 C C . GLU A 1 320 ? 6.099 14.017 -26.565 1.00 57.78 320 GLU A C 1
ATOM 2454 O O . GLU A 1 320 ? 7.044 14.697 -26.152 1.00 57.78 320 GLU A O 1
ATOM 2459 N N . GLY A 1 321 ? 6.194 13.199 -27.615 1.00 54.31 321 GLY A N 1
ATOM 2460 C CA . GLY A 1 321 ? 7.151 13.377 -28.700 1.00 54.31 321 GLY A CA 1
ATOM 2461 C C . GLY A 1 321 ? 8.299 12.382 -28.706 1.00 54.31 321 GLY A C 1
ATOM 2462 O O . GLY A 1 321 ? 9.347 12.696 -28.162 1.00 54.31 321 GLY A O 1
ATOM 2463 N N . GLY A 1 322 ? 8.121 11.227 -29.371 1.00 60.09 322 GLY A N 1
ATOM 2464 C CA . GLY A 1 322 ? 9.141 10.370 -30.023 1.00 60.09 322 GLY A CA 1
ATOM 2465 C C . GLY A 1 322 ? 10.413 9.952 -29.261 1.00 60.09 322 GLY A C 1
ATOM 2466 O O . GLY A 1 322 ? 11.248 9.248 -29.817 1.00 60.09 322 GLY A O 1
ATOM 2467 N N . LYS A 1 323 ? 10.595 10.401 -28.020 1.00 69.88 323 LYS A N 1
ATOM 2468 C CA . LYS A 1 323 ? 11.802 10.259 -27.197 1.00 69.88 323 LYS A CA 1
ATOM 2469 C C . LYS A 1 323 ? 11.705 9.080 -26.238 1.00 69.88 323 LYS A C 1
ATOM 2471 O O . LYS A 1 323 ? 12.728 8.660 -25.706 1.00 69.88 323 LYS A O 1
ATOM 2476 N N . PHE A 1 324 ? 10.500 8.560 -26.028 1.00 83.25 324 PHE A N 1
ATOM 2477 C CA . PHE A 1 324 ? 10.234 7.399 -25.193 1.00 83.25 324 PHE A CA 1
ATOM 2478 C C . PHE A 1 324 ? 9.899 6.205 -26.080 1.00 83.25 324 PHE A C 1
ATOM 2480 O O . PHE A 1 324 ? 9.171 6.334 -27.063 1.00 83.25 324 PHE A O 1
ATOM 2487 N N . SER A 1 325 ? 10.472 5.055 -25.760 1.00 88.31 325 SER A N 1
ATOM 2488 C CA . SER A 1 325 ? 10.273 3.807 -26.490 1.00 88.31 325 SER A CA 1
ATOM 2489 C C . SER A 1 325 ? 10.526 2.624 -25.555 1.00 88.31 325 SER A C 1
ATOM 2491 O O . SER A 1 325 ? 11.111 2.820 -24.484 1.00 88.31 325 SER A O 1
ATOM 2493 N N . PRO A 1 326 ? 10.217 1.386 -25.976 1.00 91.88 326 PRO A N 1
ATOM 2494 C CA . PRO A 1 326 ? 10.573 0.194 -25.211 1.00 91.88 326 PRO A CA 1
ATOM 2495 C C . PRO A 1 326 ? 12.067 0.084 -24.868 1.00 91.88 326 PRO A C 1
ATOM 2497 O O . PRO A 1 326 ? 12.413 -0.636 -23.945 1.00 91.88 326 PRO A O 1
ATOM 2500 N N . LEU A 1 327 ? 12.961 0.790 -25.572 1.00 93.75 327 LEU A N 1
ATOM 2501 C CA . LEU A 1 327 ? 14.411 0.751 -25.330 1.00 93.75 327 LEU A CA 1
ATOM 2502 C C . LEU A 1 327 ? 14.992 2.071 -24.797 1.00 93.75 327 LEU A C 1
ATOM 2504 O O . LEU A 1 327 ? 16.205 2.179 -24.611 1.00 93.75 327 LEU A O 1
ATOM 2508 N N . ASN A 1 328 ? 14.150 3.079 -24.556 1.00 92.94 328 ASN A N 1
ATOM 2509 C CA . ASN A 1 328 ? 14.564 4.373 -24.020 1.00 92.94 328 ASN A CA 1
ATOM 2510 C C . ASN A 1 328 ? 13.423 4.966 -23.190 1.00 92.94 328 ASN A C 1
ATOM 2512 O O . ASN A 1 328 ? 12.470 5.501 -23.753 1.00 92.94 328 ASN A O 1
ATOM 2516 N N . ALA A 1 329 ? 13.500 4.850 -21.869 1.00 94.06 329 ALA A N 1
ATOM 2517 C CA . ALA A 1 329 ? 12.379 5.118 -20.971 1.00 94.06 329 ALA A CA 1
ATOM 2518 C C . ALA A 1 329 ? 12.836 5.713 -19.636 1.00 94.06 329 ALA A C 1
ATOM 2520 O O . ALA A 1 329 ? 14.025 5.692 -19.305 1.00 94.06 329 ALA A O 1
ATOM 2521 N N . SER A 1 330 ? 11.896 6.283 -18.886 1.00 93.06 330 SER A N 1
ATOM 2522 C CA . SER A 1 330 ? 12.153 6.763 -17.527 1.00 93.06 330 SER A CA 1
ATOM 2523 C C . SER A 1 330 ? 12.297 5.589 -16.560 1.00 93.06 330 SER A C 1
ATOM 2525 O O . SER A 1 330 ? 11.868 4.476 -16.844 1.00 93.06 330 SER A O 1
ATOM 2527 N N . VAL A 1 331 ? 12.873 5.822 -15.385 1.00 95.38 331 VAL A N 1
ATOM 2528 C CA . VAL A 1 331 ? 12.791 4.881 -14.262 1.00 95.38 331 VAL A CA 1
ATOM 2529 C C . VAL A 1 331 ? 12.350 5.624 -13.011 1.00 95.38 331 VAL A C 1
ATOM 2531 O O . VAL A 1 331 ? 12.673 6.802 -12.844 1.00 95.38 331 VAL A O 1
ATOM 2534 N N . ARG A 1 332 ? 11.614 4.931 -12.143 1.00 95.62 332 ARG A N 1
ATOM 2535 C CA . ARG A 1 332 ? 11.331 5.364 -10.778 1.00 95.62 332 ARG A CA 1
ATOM 2536 C C . ARG A 1 332 ? 11.555 4.166 -9.867 1.00 95.62 332 ARG A C 1
ATOM 2538 O O . ARG A 1 332 ? 10.942 3.118 -10.048 1.00 95.62 332 ARG A O 1
ATOM 2545 N N . CYS A 1 333 ? 12.532 4.303 -8.986 1.00 97.56 333 CYS A N 1
ATOM 2546 C CA . CYS A 1 333 ? 13.081 3.185 -8.236 1.00 97.56 333 CYS A CA 1
ATOM 2547 C C . CYS A 1 333 ? 12.149 2.777 -7.096 1.00 97.56 333 CYS A C 1
ATOM 2549 O O . CYS A 1 333 ? 11.405 3.608 -6.573 1.00 97.56 333 CYS A O 1
ATOM 2551 N N . VAL A 1 334 ? 12.219 1.510 -6.699 1.00 98.38 334 VAL A N 1
ATOM 2552 C CA . VAL A 1 334 ? 11.528 0.988 -5.517 1.00 98.38 334 VAL A CA 1
ATOM 2553 C C . VAL A 1 334 ? 12.530 0.438 -4.514 1.00 98.38 334 VAL A C 1
ATOM 2555 O O . VAL A 1 334 ? 13.633 0.048 -4.889 1.00 98.38 334 VAL A O 1
ATOM 2558 N N . ARG A 1 335 ? 12.143 0.378 -3.247 1.00 97.44 335 ARG A N 1
ATOM 2559 C CA . ARG A 1 335 ? 12.880 -0.306 -2.182 1.00 97.44 335 ARG A CA 1
ATOM 2560 C C . ARG A 1 335 ? 11.957 -1.262 -1.443 1.00 97.44 335 ARG A C 1
ATOM 2562 O O . ARG A 1 335 ? 10.768 -0.987 -1.298 1.00 97.44 335 ARG A O 1
ATOM 2569 N N . ASP A 1 336 ? 12.512 -2.366 -0.970 1.00 97.12 336 ASP A N 1
ATOM 2570 C CA . ASP A 1 336 ? 11.788 -3.345 -0.163 1.00 97.12 336 ASP A CA 1
ATOM 2571 C C . ASP A 1 336 ? 11.804 -2.923 1.308 1.00 97.12 336 ASP A C 1
ATOM 2573 O O . ASP A 1 336 ? 12.872 -2.733 1.886 1.00 97.12 336 ASP A O 1
ATOM 2577 N N . ILE A 1 337 ? 10.634 -2.811 1.933 1.00 93.81 337 ILE A N 1
ATOM 2578 C CA . ILE A 1 337 ? 10.518 -2.536 3.366 1.00 93.81 337 ILE A CA 1
ATOM 2579 C C . ILE A 1 337 ? 10.437 -3.878 4.092 1.00 93.81 337 ILE A C 1
ATOM 2581 O O . ILE A 1 337 ? 9.499 -4.644 3.876 1.00 93.81 337 ILE A O 1
ATOM 2585 N N . ARG A 1 338 ? 11.416 -4.155 4.955 1.00 86.38 338 ARG A N 1
ATOM 2586 C CA . ARG A 1 338 ? 11.531 -5.404 5.720 1.00 86.38 338 ARG A CA 1
ATOM 2587 C C . ARG A 1 338 ? 11.335 -5.186 7.210 1.00 86.38 338 ARG A C 1
ATOM 2589 O O . ARG A 1 338 ? 11.676 -4.087 7.695 1.00 86.38 338 ARG A O 1
#

InterPro domains:
  IPR058822 Major fimbrium tip subunit FimD, third Ig-like domain [PF26306] (42-135)

Secondary structure (DSSP, 8-state):
----SPPPS-TTSPPP-------PPPPPPP-----PPPP-EEES-SEEEEET-SEEEEEEEESSS--EEEEEEETTEE--TTGGG-EEEEPTT-SEEEEEEE-PPPSSSSPEEEEEEEE-TT--EEEEEEEEE-SEEEEEEEBSSPP--TTS----EEEEEEES-S--TTPPPP--SS----TT---SS--HHHHHHHHHHHHHH-EESPPPB-TTSPBP--HHHHTEE-SEEEE--GGGPPPSB-HHHHHHHHHT--EEBTTT--EE--EEPPPHHHHHHHHHHHT-TT-----SS-SSEE--S-TT-PEEPSS-SS--SS--BTTBBB---EEE--

pLDDT: mean 90.48, std 12.04, range [41.81, 98.75]

Radius of gyration: 35.22 Å; chains: 1; bounding box: 49×54×132 Å

Sequence (338 aa):
MNIDKKGDTDPHSAVPLNAGYTIQDWSTHEVLVSVEGINFIYVKDTKISMPNSTQFTTTFQSSTPDVEIQKITVNGVSVSNGGKEITITATPNVKSGNITITSPLPENFLAKNITFQVVNGAGLTQPVTVSQYPALYIGSDISADVPGGSQGQNNTKMYIMNSFVADFSTLPNPDEFDEDFGSGYSHYAANPALGASYASYIRDNAVLGYPLTDSEHAAIDTEENNRRISPHFMLASQHGTTTASTYTASRIKCRDYVERDATTGETYSDWRMPTQAEIYLIDVLQNIRICEVKGILEGNYYWSSNASGAVNFMDPRVGEGGKFSPLNASVRCVRDIR

Foldseek 3Di:
DDDPDDDDPDPPDDDDDDDDDDDDDDDDDDDDDDPPPDWDKDWPAQEAEAEQHQKDKTKMATPFQAKDKAQKDKPNHTDDACPQPWHWDFDHRGRMTMIMIGHDAQPLQAWIKIKIWIAHPVRDIDIHIYTYGHQKHKDWFFFPDFADDPQPQGWRTFIKIAGPDQALLPQDFQDAQPDDPDPPWDQPAAASVLSNVLSVCLRVQAGEDDADADPLLEGAADPNRLNYDYRMKIWGGSNLKDAWDFPVVLQVSQSQDWTAGPPPRDIDRNKYFARNNNVSVVLRLQRHPSHPDHDRDADQWEDHNHNQFTDGHNTHGDDDDDQDDRGIHMYIIMHHDD

Organism: NCBI:txid246787